Protein 4NN1 (pdb70)

Organism: Mycobacterium tuberculosis (strain ATCC 25618 / H37Rv) (NCBI:txid83332)

Foldseek 3Di:
DVLLVLLLLLVLQQCLPPNLVDDCCSSCVSSPHDSVSSCVSQVDSVSSLVVNLVVLLVVVLVLLLVCLLDPPCVSVVVSLVCLLVCLSSVSNLLSLVVVVDVSSVVRLVSSLVSQLVSLVSNCVSVNAPDDPCSSVVSNVCSCCVVVVLSVQLVPDPHSRSSSVSSVVCCVPPVVVVCVCRPVNDDDDCVVVVVVVVVVVVVVVD

Structure (mmCIF, N/CA/C/O backbone):
data_4NN1
#
_entry.id   4NN1
#
_cell.length_a   151.876
_cell.length_b   151.876
_cell.length_c   151.876
_cell.angle_alpha   90.000
_cell.angle_beta   90.000
_cell.angle_gamma   90.000
#
_symmetry.space_group_name_H-M   'I 4 3 2'
#
loop_
_atom_site.group_PDB
_atom_site.id
_atom_site.type_symbol
_atom_site.label_atom_id
_atom_site.label_alt_id
_atom_site.label_comp_id
_atom_site.label_asym_id
_atom_site.label_entity_id
_atom_site.label_seq_id
_atom_site.pdbx_PDB_ins_code
_atom_site.Cartn_x
_atom_site.Cartn_y
_atom_site.Cartn_z
_atom_site.occupancy
_atom_site.B_iso_or_equiv
_atom_site.auth_seq_id
_atom_site.auth_comp_id
_atom_site.auth_asym_id
_atom_site.auth_atom_id
_atom_site.pdbx_PDB_model_num
ATOM 1 N N . LEU A 1 6 ? 208.503 154.013 3.943 1.00 84.04 6 LEU A N 1
ATOM 2 C CA . LEU A 1 6 ? 207.438 154.982 4.268 1.00 95.47 6 LEU A CA 1
ATOM 3 C C . LEU A 1 6 ? 206.719 154.652 5.601 1.00 85.34 6 LEU A C 1
ATOM 4 O O . LEU A 1 6 ? 206.884 155.357 6.608 1.00 74.39 6 LEU A O 1
ATOM 9 N N . THR A 1 7 ? 205.922 153.585 5.608 1.00 84.12 7 THR A N 1
ATOM 10 C CA . THR A 1 7 ? 205.414 153.055 6.866 1.00 81.29 7 THR A CA 1
ATOM 11 C C . THR A 1 7 ? 206.571 152.269 7.474 1.00 77.87 7 THR A C 1
ATOM 12 O O . THR A 1 7 ? 206.603 152.001 8.677 1.00 76.59 7 THR A O 1
ATOM 16 N N . ALA A 1 8 ? 207.534 151.931 6.617 1.00 74.16 8 ALA A N 1
ATOM 17 C CA . ALA A 1 8 ? 208.748 151.235 7.024 1.00 69.68 8 ALA A CA 1
ATOM 18 C C . ALA A 1 8 ? 209.631 152.074 7.966 1.00 70.65 8 ALA A C 1
ATOM 19 O O . ALA A 1 8 ? 210.026 151.601 9.036 1.00 67.67 8 ALA A O 1
ATOM 21 N N . HIS A 1 9 ? 209.961 153.300 7.557 1.00 67.70 9 HIS A N 1
ATOM 22 C CA . HIS A 1 9 ? 210.633 154.258 8.435 1.00 60.48 9 HIS A CA 1
ATOM 23 C C . HIS A 1 9 ? 209.986 154.296 9.837 1.00 61.33 9 HIS A C 1
ATOM 24 O O . HIS A 1 9 ? 210.673 154.213 10.872 1.00 56.77 9 HIS A O 1
ATOM 31 N N . ALA A 1 10 ? 208.659 154.403 9.853 1.00 60.06 10 ALA A N 1
ATOM 32 C CA . ALA A 1 10 ? 207.905 154.576 11.088 1.00 57.12 10 ALA A CA 1
ATOM 33 C C . ALA A 1 10 ? 207.909 153.343 11.989 1.00 62.68 10 ALA A C 1
ATOM 34 O O . ALA A 1 10 ? 208.057 153.469 13.213 1.00 61.77 10 ALA A O 1
ATOM 36 N N . ARG A 1 11 ? 207.712 152.161 11.399 1.00 63.22 11 ARG A N 1
ATOM 37 C CA . ARG A 1 11 ? 207.736 150.913 12.167 1.00 62.78 11 ARG A CA 1
ATOM 38 C C . ARG A 1 11 ? 209.101 150.711 12.832 1.00 63.46 11 ARG A C 1
ATOM 39 O O . ARG A 1 11 ? 209.189 150.208 13.960 1.00 65.63 11 ARG A O 1
ATOM 47 N N . ILE A 1 12 ? 210.167 151.092 12.138 1.00 56.22 12 ILE A N 1
ATOM 48 C CA . ILE A 1 12 ? 211.474 150.980 12.743 1.00 56.76 12 ILE A CA 1
ATOM 49 C C . ILE A 1 12 ? 211.582 151.988 13.863 1.00 58.61 12 ILE A C 1
ATOM 50 O O . ILE A 1 12 ? 211.996 151.648 14.966 1.00 61.81 12 ILE A O 1
ATOM 55 N N . ARG A 1 13 ? 211.219 153.233 13.576 1.00 56.13 13 ARG A N 1
ATOM 56 C CA . ARG A 1 13 ? 211.288 154.274 14.585 1.00 54.06 13 ARG A CA 1
ATOM 57 C C . ARG A 1 13 ? 210.424 153.919 15.815 1.00 57.44 13 ARG A C 1
ATOM 58 O O . ARG A 1 13 ? 210.874 154.116 16.954 1.00 57.48 13 ARG A O 1
ATOM 66 N N . GLU A 1 14 ? 209.220 153.366 15.593 1.00 54.97 14 GLU A N 1
ATOM 67 C CA . GLU A 1 14 ? 208.331 152.948 16.697 1.00 53.06 14 GLU A CA 1
ATOM 68 C C . GLU A 1 14 ? 209.044 151.960 17.592 1.00 54.26 14 GLU A C 1
ATOM 69 O O . GLU A 1 14 ? 209.092 152.128 18.811 1.00 56.15 14 GLU A O 1
ATOM 75 N N . ALA A 1 15 ? 209.599 150.932 16.954 1.00 60.27 15 ALA A N 1
ATOM 76 C CA . ALA A 1 15 ? 210.382 149.886 17.601 1.00 52.69 15 ALA A CA 1
ATOM 77 C C . ALA A 1 15 ? 211.561 150.399 18.451 1.00 55.76 15 ALA A C 1
ATOM 78 O O . ALA A 1 15 ? 211.768 149.911 19.566 1.00 58.12 15 ALA A O 1
ATOM 80 N N . ALA A 1 16 ? 212.332 151.360 17.934 1.00 49.69 16 ALA A N 1
ATOM 81 C CA . ALA A 1 16 ? 213.506 151.853 18.658 1.00 54.08 16 ALA A CA 1
ATOM 82 C C . ALA A 1 16 ? 213.094 152.580 19.941 1.00 61.11 16 ALA A C 1
ATOM 83 O O . ALA A 1 16 ? 213.748 152.476 20.989 1.00 58.74 16 ALA A O 1
ATOM 85 N N . ILE A 1 17 ? 212.000 153.322 19.839 1.00 59.95 17 ILE A N 1
ATOM 86 C CA . ILE A 1 17 ? 211.465 154.052 20.970 1.00 59.56 17 ILE A CA 1
ATOM 87 C C . ILE A 1 17 ? 211.035 153.094 22.071 1.00 59.12 17 ILE A C 1
ATOM 88 O O . ILE A 1 17 ? 211.258 153.361 23.248 1.00 68.39 17 ILE A O 1
ATOM 93 N N . GLU A 1 18 ? 210.423 151.977 21.697 1.00 57.81 18 GLU A N 1
ATOM 94 C CA . GLU A 1 18 ? 210.022 150.993 22.691 1.00 62.23 18 GLU A CA 1
ATOM 95 C C . GLU A 1 18 ? 211.244 150.339 23.330 1.00 66.62 18 GLU A C 1
ATOM 96 O O . GLU A 1 18 ? 211.257 150.057 24.528 1.00 69.92 18 GLU A O 1
ATOM 102 N N . GLN A 1 19 ? 212.277 150.109 22.529 1.00 64.06 19 GLN A N 1
ATOM 103 C CA . GLN A 1 19 ? 213.469 149.427 23.018 1.00 64.83 19 GLN A CA 1
ATOM 104 C C . GLN A 1 19 ? 214.357 150.356 23.839 1.00 66.74 19 GLN A C 1
ATOM 105 O O . GLN A 1 19 ? 214.875 149.964 24.881 1.00 69.51 19 GLN A O 1
ATOM 111 N N . PHE A 1 20 ? 214.548 151.578 23.354 1.00 68.66 20 PHE A N 1
ATOM 112 C CA . PHE A 1 20 ? 215.307 152.579 24.092 1.00 68.01 20 PHE A CA 1
ATOM 113 C C . PHE A 1 20 ? 214.549 152.958 25.359 1.00 64.84 20 PHE A C 1
ATOM 114 O O . PHE A 1 20 ? 215.149 153.256 26.386 1.00 64.37 20 PHE A O 1
ATOM 122 N N . GLY A 1 21 ? 213.225 152.955 25.268 1.00 60.68 21 GLY A N 1
ATOM 123 C CA . GLY A 1 21 ? 212.392 153.174 26.426 1.00 59.53 21 GLY A CA 1
ATOM 124 C C . GLY A 1 21 ? 212.683 152.097 27.445 1.00 62.99 21 GLY A C 1
ATOM 125 O O . GLY A 1 21 ? 213.254 152.383 28.496 1.00 65.71 21 GLY A O 1
ATOM 126 N N . ARG A 1 22 ? 212.326 150.856 27.116 1.00 63.82 22 ARG A N 1
ATOM 127 C CA . ARG A 1 22 ? 212.433 149.729 28.049 1.00 63.97 22 ARG A CA 1
ATOM 128 C C . ARG A 1 22 ? 213.839 149.378 28.533 1.00 65.77 22 ARG A C 1
ATOM 129 O O . ARG A 1 22 ? 214.042 149.197 29.723 1.00 73.72 22 ARG A O 1
ATOM 137 N N . HIS A 1 23 ? 214.803 149.280 27.625 1.00 65.85 23 HIS A N 1
ATOM 138 C CA . HIS A 1 23 ? 216.099 148.694 27.967 1.00 67.62 23 HIS A CA 1
ATOM 139 C C . HIS A 1 23 ? 217.270 149.655 27.855 1.00 67.75 23 HIS A C 1
ATOM 140 O O . HIS A 1 23 ? 218.412 149.294 28.153 1.00 70.95 23 HIS A O 1
ATOM 147 N N . GLY A 1 24 ? 216.991 150.881 27.433 1.00 67.76 24 GLY A N 1
ATOM 148 C CA . GLY A 1 24 ? 218.032 151.889 27.354 1.00 71.80 24 GLY A CA 1
ATOM 149 C C . GLY A 1 24 ? 218.701 151.920 25.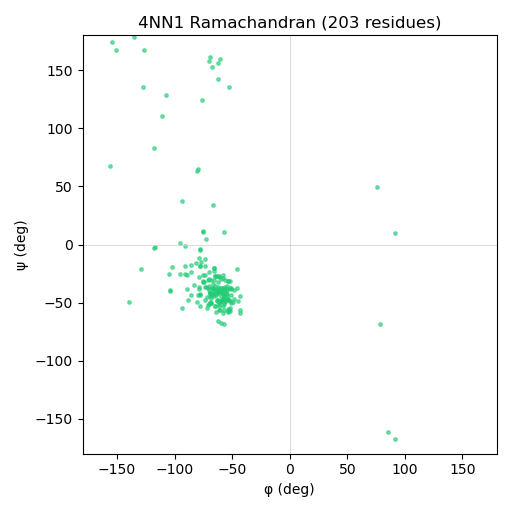997 1.00 73.51 24 GLY A C 1
ATOM 150 O O . GLY A 1 24 ? 218.204 151.306 25.048 1.00 75.37 24 GLY A O 1
ATOM 151 N N . PHE A 1 25 ? 219.834 152.619 25.915 1.00 73.59 25 PHE A N 1
ATOM 152 C CA . PHE A 1 25 ? 220.489 152.919 24.638 1.00 75.14 25 PHE A CA 1
ATOM 153 C C . PHE A 1 25 ? 221.532 151.881 24.207 1.00 76.90 25 PHE A C 1
ATOM 154 O O . PHE A 1 25 ? 221.814 151.712 23.015 1.00 74.26 25 PHE A O 1
ATOM 162 N N . GLY A 1 26 ? 222.098 151.172 25.174 1.00 75.80 26 GLY A N 1
ATOM 163 C CA . GLY A 1 26 ? 223.042 150.122 24.854 1.00 73.47 26 GLY A CA 1
ATOM 164 C C . GLY A 1 26 ? 222.316 148.935 24.263 1.00 76.78 26 GLY A C 1
ATOM 165 O O . GLY A 1 26 ? 222.920 147.894 24.002 1.00 85.01 26 GLY A O 1
ATOM 166 N N . VAL A 1 27 ? 221.013 149.090 24.055 1.00 76.40 27 VAL A N 1
ATOM 167 C CA . VAL A 1 27 ? 220.189 148.016 23.518 1.00 76.50 27 VAL A CA 1
ATOM 168 C C . VAL A 1 27 ? 220.627 147.603 22.105 1.00 79.94 27 VAL A C 1
ATOM 169 O O . VAL A 1 27 ? 221.273 148.374 21.362 1.00 76.30 27 VAL A O 1
ATOM 173 N N . GLY A 1 28 ? 220.284 146.369 21.752 1.00 83.51 28 GLY A N 1
ATOM 174 C CA . GLY A 1 28 ? 220.722 145.787 20.500 1.00 84.59 28 GLY A CA 1
ATOM 175 C C . GLY A 1 28 ? 219.961 146.311 19.302 1.00 83.22 28 GLY A C 1
ATOM 176 O O . GLY A 1 28 ? 218.721 146.239 19.251 1.00 79.11 28 GLY A O 1
ATOM 177 N N . LEU A 1 29 ? 220.707 146.840 18.335 1.00 78.89 29 LEU A N 1
ATOM 178 C CA . LEU A 1 29 ? 220.135 147.171 17.043 1.00 73.55 29 LEU A CA 1
ATOM 179 C C . LEU A 1 29 ? 219.590 145.874 16.401 1.00 73.37 29 LEU A C 1
ATOM 180 O O . LEU A 1 29 ? 218.624 145.890 15.629 1.00 69.30 29 LEU A O 1
ATOM 185 N N . ARG A 1 30 ? 220.192 144.745 16.763 1.00 75.10 30 ARG A N 1
ATOM 186 C CA . ARG A 1 30 ? 219.650 143.443 16.406 1.00 72.63 30 ARG A CA 1
ATOM 187 C C . ARG A 1 30 ? 218.243 143.277 17.001 1.00 72.15 30 ARG A C 1
ATOM 188 O O . ARG A 1 30 ? 217.335 142.756 16.344 1.00 70.30 30 ARG A O 1
ATOM 196 N N . ALA A 1 31 ? 218.065 143.726 18.245 1.00 72.36 31 ALA A N 1
ATOM 197 C CA . ALA A 1 31 ? 216.774 143.626 18.932 1.00 65.30 31 ALA A CA 1
ATOM 198 C C . ALA A 1 31 ? 215.800 144.628 18.339 1.00 66.02 31 ALA A C 1
ATOM 199 O O . ALA A 1 31 ? 214.595 144.388 18.223 1.00 63.35 31 ALA A O 1
ATOM 201 N N . ILE A 1 32 ? 216.338 145.779 17.982 1.00 66.28 32 ILE A N 1
ATOM 202 C CA . ILE A 1 32 ? 215.543 146.790 17.336 1.00 61.45 32 ILE A CA 1
ATOM 203 C C . ILE A 1 32 ? 214.982 146.254 16.024 1.00 64.42 32 ILE A C 1
ATOM 204 O O . ILE A 1 32 ? 213.765 146.250 15.821 1.00 63.39 32 ILE A O 1
ATOM 209 N N . ALA A 1 33 ? 215.862 145.787 15.142 1.00 65.53 33 ALA A N 1
ATOM 210 C CA . ALA A 1 33 ? 215.420 145.208 13.881 1.00 58.96 33 ALA A CA 1
ATOM 211 C C . ALA A 1 33 ? 214.424 144.097 14.136 1.00 59.09 33 ALA A C 1
ATOM 212 O O . ALA A 1 33 ? 213.457 143.955 13.400 1.00 60.67 33 ALA A O 1
ATOM 214 N N . GLU A 1 34 ? 214.655 143.318 15.190 1.00 62.76 34 GLU A N 1
ATOM 215 C CA . GLU A 1 34 ? 213.810 142.159 15.480 1.00 62.74 34 GLU A CA 1
ATOM 216 C C . GLU A 1 34 ? 212.420 142.581 15.954 1.00 59.54 34 GLU A C 1
ATOM 217 O O . GLU A 1 34 ? 211.402 142.131 15.425 1.00 57.80 34 GLU A O 1
ATOM 223 N N . ALA A 1 35 ? 212.388 143.459 16.950 1.00 60.52 35 ALA A N 1
ATOM 224 C CA . ALA A 1 35 ? 211.139 144.024 17.448 1.00 55.13 35 ALA A CA 1
ATOM 225 C C . ALA A 1 35 ? 210.333 144.607 16.296 1.00 58.24 35 ALA A C 1
ATOM 226 O O . ALA A 1 35 ? 209.142 144.352 16.156 1.00 59.15 35 ALA A O 1
ATOM 228 N N . ALA A 1 36 ? 211.019 145.387 15.469 1.00 62.18 36 ALA A N 1
ATOM 229 C CA . ALA A 1 36 ? 210.457 145.966 14.261 1.00 56.08 36 ALA A CA 1
ATOM 230 C C . ALA A 1 36 ? 209.960 144.892 13.309 1.00 59.95 36 ALA A C 1
ATOM 231 O O . ALA A 1 36 ? 209.033 145.122 12.533 1.00 66.88 36 ALA A O 1
ATOM 233 N N . GLY A 1 37 ? 210.592 143.722 13.349 1.00 61.17 37 GLY A N 1
ATOM 234 C CA . GLY A 1 37 ? 210.251 142.658 12.419 1.00 66.48 37 GLY A CA 1
ATOM 235 C C . GLY A 1 37 ? 210.796 142.882 11.016 1.00 62.25 37 GLY A C 1
ATOM 236 O O . GLY A 1 37 ? 210.057 142.777 10.023 1.00 57.57 37 GLY A O 1
ATOM 237 N N . VAL A 1 38 ? 212.092 143.190 10.952 1.00 56.47 38 VAL A N 1
ATOM 238 C CA . VAL A 1 38 ? 212.824 143.364 9.705 1.00 55.59 38 VAL A CA 1
ATOM 239 C C . VAL A 1 38 ? 214.323 143.079 9.888 1.00 62.74 38 VAL A C 1
ATOM 240 O O . VAL A 1 38 ? 214.815 142.881 11.013 1.00 62.15 38 VAL A O 1
ATOM 244 N N . SER A 1 39 ? 215.053 143.094 8.777 1.00 58.54 39 SER A N 1
ATOM 245 C CA . SER A 1 39 ? 216.487 142.843 8.812 1.00 62.54 39 SER A CA 1
ATOM 246 C C . SER A 1 39 ? 217.249 143.962 9.524 1.00 60.59 39 SER A C 1
ATOM 247 O O . SER A 1 39 ? 216.805 145.111 9.543 1.00 61.88 39 SER A O 1
ATOM 250 N N . ALA A 1 40 ? 218.398 143.626 10.100 1.00 57.90 40 ALA A N 1
ATOM 251 C CA . ALA A 1 40 ? 219.26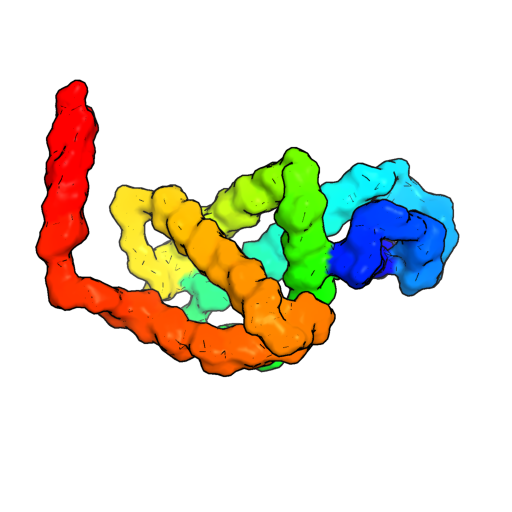0 144.639 10.674 1.00 54.46 40 ALA A CA 1
ATOM 252 C C . ALA A 1 40 ? 219.770 145.551 9.570 1.00 58.64 40 ALA A C 1
ATOM 253 O O . ALA A 1 40 ? 220.087 146.709 9.813 1.00 61.50 40 ALA A O 1
ATOM 255 N N . ALA A 1 41 ? 219.853 145.038 8.351 1.00 58.22 41 ALA A N 1
ATOM 256 C CA . ALA A 1 41 ? 220.360 145.859 7.268 1.00 57.70 41 ALA A CA 1
ATOM 257 C C . ALA A 1 41 ? 219.386 146.994 6.927 1.00 60.16 41 ALA A C 1
ATOM 258 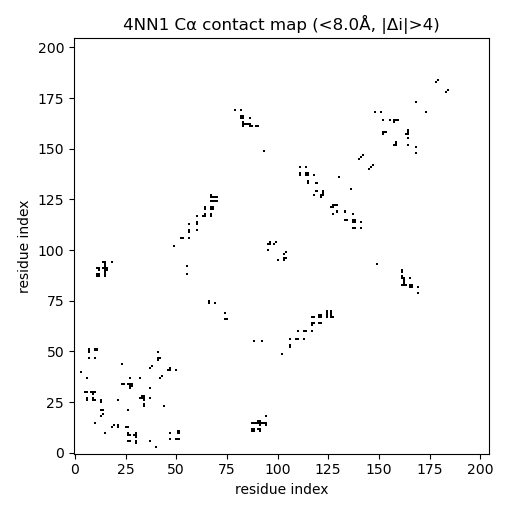O O . ALA A 1 41 ? 219.791 148.157 6.853 1.00 58.70 41 ALA A O 1
ATOM 260 N N . LEU A 1 42 ? 218.109 146.653 6.731 1.00 60.36 42 LEU A N 1
ATOM 261 C CA . LEU A 1 42 ? 217.060 147.637 6.424 1.00 57.49 42 LEU A CA 1
ATOM 262 C C . LEU A 1 42 ? 217.040 148.782 7.433 1.00 63.26 42 LEU A C 1
ATOM 263 O O . LEU A 1 42 ? 216.805 149.940 7.082 1.00 64.27 42 LEU A O 1
ATOM 268 N N . VAL A 1 43 ? 217.285 148.449 8.694 1.00 63.95 43 VAL A N 1
ATOM 269 C CA . VAL A 1 43 ? 217.349 149.456 9.738 1.00 60.82 43 VAL A CA 1
ATOM 270 C C . VAL A 1 43 ? 218.500 150.420 9.464 1.00 60.03 43 VAL A C 1
ATOM 271 O O . VAL A 1 43 ? 218.347 151.639 9.614 1.00 63.10 43 VAL A O 1
ATOM 275 N N . ILE A 1 44 ? 219.645 149.893 9.037 1.00 59.56 44 ILE A N 1
ATOM 276 C CA . ILE A 1 44 ? 220.800 150.766 8.803 1.00 63.31 44 ILE A CA 1
ATOM 277 C C . ILE A 1 44 ? 220.599 151.651 7.561 1.00 60.88 44 ILE A C 1
ATOM 278 O O . ILE A 1 44 ? 221.087 152.787 7.507 1.00 61.08 44 ILE A O 1
ATOM 283 N N . HIS A 1 45 ? 219.850 151.152 6.582 1.00 60.45 45 HIS A N 1
ATOM 284 C CA . HIS A 1 45 ? 219.590 151.951 5.389 1.00 63.40 45 HIS A CA 1
ATOM 285 C C . HIS A 1 45 ? 218.731 153.150 5.723 1.00 61.22 45 HIS A C 1
ATOM 286 O O . HIS A 1 45 ? 218.987 154.259 5.259 1.00 58.21 45 HIS A O 1
ATOM 293 N N . HIS A 1 46 ? 217.733 152.927 6.566 1.00 60.04 46 HIS A N 1
ATOM 294 C CA . HIS A 1 46 ? 216.866 154.007 6.996 1.00 55.70 46 HIS A CA 1
ATOM 295 C C . HIS A 1 46 ? 217.546 154.991 7.942 1.00 54.19 46 HIS A C 1
ATOM 296 O O . HIS A 1 46 ? 217.294 156.185 7.857 1.00 57.00 46 HIS A O 1
ATOM 303 N N . PHE A 1 47 ? 218.403 154.528 8.843 1.00 51.39 47 PHE A N 1
ATOM 304 C CA . PHE A 1 47 ? 218.883 155.473 9.852 1.00 54.46 47 PHE A CA 1
ATOM 305 C C . PHE A 1 47 ? 220.386 155.764 9.879 1.00 56.48 47 PHE A C 1
ATOM 306 O O . PHE A 1 47 ? 220.831 156.618 10.654 1.00 57.67 47 PHE A O 1
ATOM 314 N N . GLY A 1 48 ? 221.158 155.088 9.030 1.00 51.76 48 GLY A N 1
ATOM 315 C CA . GLY A 1 48 ? 222.572 155.393 8.918 1.00 52.13 48 GLY A CA 1
ATOM 316 C C . GLY A 1 48 ? 223.430 154.812 10.032 1.00 54.28 48 GLY A C 1
ATOM 317 O O . GLY A 1 48 ? 224.245 153.921 9.787 1.00 51.92 48 GLY A O 1
ATOM 318 N N . SER A 1 49 ? 223.266 155.331 11.249 1.00 57.76 49 SER A N 1
ATOM 319 C CA . SER A 1 49 ? 223.980 154.824 12.422 1.00 54.66 49 SER A CA 1
ATOM 320 C C . SER A 1 49 ? 223.047 154.675 13.627 1.00 57.13 49 SER A C 1
ATOM 321 O O . SER A 1 49 ? 221.861 155.002 13.537 1.00 53.33 49 SER A O 1
ATOM 324 N N . LYS A 1 50 ? 223.585 154.189 14.751 1.00 62.57 50 LYS A N 1
ATOM 325 C CA . LYS A 1 50 ? 222.832 154.165 16.006 1.00 61.23 50 LYS A CA 1
ATOM 326 C C . LYS A 1 50 ? 222.498 155.602 16.414 1.00 61.26 50 LYS A C 1
ATOM 327 O O . LYS A 1 50 ? 221.407 155.887 16.919 1.00 61.64 50 LYS A O 1
ATOM 333 N N . GLU A 1 51 ? 223.453 156.497 16.185 1.00 54.68 51 GLU A N 1
ATOM 334 C CA . GLU A 1 51 ? 223.288 157.907 16.470 1.00 52.17 51 GLU A CA 1
ATOM 335 C C . GLU A 1 51 ? 222.145 158.488 15.632 1.00 60.50 51 GLU A C 1
ATOM 336 O O . GLU A 1 51 ? 221.228 159.138 16.161 1.00 63.70 51 GLU A O 1
ATOM 342 N N . GLY A 1 52 ? 222.190 158.245 14.325 1.00 59.96 52 GLY A N 1
ATOM 343 C CA . GLY A 1 52 ? 221.197 158.793 13.412 1.00 56.93 52 GLY A CA 1
ATOM 344 C C . GLY A 1 52 ? 219.790 158.375 13.766 1.00 52.04 52 GLY A C 1
ATOM 345 O O . GLY A 1 52 ? 218.827 159.080 13.489 1.00 53.06 52 GLY A O 1
ATOM 346 N N . LEU A 1 53 ? 219.688 157.206 14.378 1.00 55.48 53 LEU A N 1
ATOM 347 C CA . LEU A 1 53 ? 218.423 156.668 14.831 1.00 56.39 53 LEU A CA 1
ATOM 348 C C . LEU A 1 53 ? 218.008 157.319 16.137 1.00 59.30 53 LEU A C 1
ATOM 349 O O . LEU A 1 53 ? 216.818 157.549 16.363 1.00 62.38 53 LEU A O 1
ATOM 354 N N . ARG A 1 54 ? 218.970 157.602 17.012 1.00 61.01 54 ARG A N 1
ATOM 355 C CA . ARG A 1 54 ? 218.615 158.264 18.265 1.00 63.17 54 ARG A CA 1
ATOM 356 C C . ARG A 1 54 ? 218.028 159.643 17.970 1.00 65.16 54 ARG A C 1
ATOM 357 O O . ARG A 1 54 ? 216.963 159.977 18.477 1.00 67.48 54 ARG A O 1
ATOM 365 N N . LYS A 1 55 ? 218.699 160.425 17.126 1.00 65.71 55 LYS A N 1
ATOM 366 C CA . LYS A 1 55 ? 218.185 161.748 16.769 1.00 64.96 55 LYS A CA 1
ATOM 367 C C . LYS A 1 55 ? 216.828 161.673 16.059 1.00 60.62 55 LYS A C 1
ATOM 368 O O . LYS A 1 55 ? 215.964 162.515 16.276 1.00 64.29 55 LYS A O 1
ATOM 374 N N . ALA A 1 56 ? 216.639 160.660 15.222 1.00 58.92 56 ALA A N 1
ATOM 375 C CA . ALA A 1 56 ? 215.378 160.491 14.514 1.00 60.69 56 ALA A CA 1
ATOM 376 C C . ALA A 1 56 ? 214.244 160.181 15.498 1.00 67.21 56 ALA A C 1
ATOM 377 O O . ALA A 1 56 ? 213.059 160.404 15.200 1.00 68.13 56 ALA A O 1
ATOM 379 N N . CYS A 1 57 ? 214.619 159.665 16.668 1.00 65.62 57 CYS A N 1
ATOM 380 C CA . CYS A 1 57 ? 213.676 159.390 17.745 1.00 61.89 57 CYS A CA 1
ATOM 381 C C . CYS A 1 57 ? 213.476 160.641 18.573 1.00 64.62 57 CYS A C 1
ATOM 382 O O . CYS A 1 57 ? 212.354 160.966 18.944 1.00 68.78 57 CYS A O 1
ATOM 385 N N . ASP A 1 58 ? 214.576 161.328 18.874 1.00 68.37 58 ASP A N 1
ATOM 386 C CA . ASP A 1 58 ? 214.537 162.609 19.575 1.00 67.17 58 ASP A CA 1
ATOM 387 C C . ASP A 1 58 ? 213.609 163.561 18.827 1.00 68.19 58 ASP A C 1
ATOM 388 O O . ASP A 1 58 ? 212.632 164.051 19.390 1.00 68.45 58 ASP A O 1
ATOM 393 N N . ASP A 1 59 ? 213.929 163.804 17.558 1.00 64.22 59 ASP A N 1
ATOM 394 C CA . ASP A 1 59 ? 213.163 164.689 16.703 1.00 63.50 59 ASP A CA 1
ATOM 395 C C . ASP A 1 59 ? 211.675 164.377 16.785 1.00 66.83 59 ASP A C 1
ATOM 396 O O . ASP A 1 59 ? 210.828 165.269 16.936 1.00 70.16 59 ASP A O 1
ATOM 401 N N . PHE A 1 60 ? 211.368 163.093 16.694 1.00 64.00 60 PHE A N 1
ATOM 402 C CA . PHE A 1 60 ? 209.995 162.638 16.580 1.00 61.09 60 PHE A CA 1
ATOM 403 C C . PHE A 1 60 ? 209.232 162.875 17.879 1.00 62.58 60 PHE A C 1
ATOM 404 O O . PHE A 1 60 ? 208.075 163.305 17.860 1.00 63.25 60 PHE A O 1
ATOM 412 N N . VAL A 1 61 ? 209.891 162.604 19.004 1.00 62.79 61 VAL A N 1
ATOM 413 C CA . VAL A 1 61 ? 209.295 162.790 20.327 1.00 60.59 61 VAL A CA 1
ATOM 414 C C . VAL A 1 61 ? 208.893 164.242 20.565 1.00 61.30 61 VAL A C 1
ATOM 415 O O . VAL A 1 61 ? 207.776 164.517 21.000 1.00 64.01 61 VAL A O 1
ATOM 419 N N . ALA A 1 62 ? 209.810 165.159 20.270 1.00 62.22 62 ALA A N 1
ATOM 420 C CA . ALA A 1 62 ? 209.553 166.584 20.385 1.00 57.38 62 ALA A CA 1
ATOM 421 C C . ALA A 1 62 ? 208.324 166.935 19.568 1.00 61.15 62 ALA A C 1
ATOM 422 O O . ALA A 1 62 ? 207.469 167.707 20.019 1.00 63.78 62 ALA A O 1
ATOM 424 N N . GLU A 1 63 ? 208.223 166.352 18.377 1.00 54.88 63 GLU A N 1
ATOM 425 C CA . GLU A 1 63 ? 207.153 166.715 17.460 1.00 58.06 63 GLU A CA 1
ATOM 426 C C . GLU A 1 63 ? 205.796 166.142 17.855 1.00 60.98 63 GLU A C 1
ATOM 427 O O . GLU A 1 63 ? 204.746 166.743 17.595 1.00 58.91 63 GLU A O 1
ATOM 433 N N . GLU A 1 64 ? 205.808 164.974 18.480 1.00 63.14 64 GLU A N 1
ATOM 434 C CA . GLU A 1 64 ? 204.544 164.350 18.842 1.00 61.37 64 GLU A CA 1
ATOM 435 C C . GLU A 1 64 ? 203.852 165.111 19.949 1.00 58.68 64 GLU A C 1
ATOM 436 O O . GLU A 1 64 ? 202.622 165.142 20.007 1.00 62.34 64 GLU A O 1
ATOM 442 N N . ILE A 1 65 ? 204.637 165.751 20.808 1.00 60.59 65 ILE A N 1
ATOM 443 C CA . ILE A 1 65 ? 204.056 166.535 21.896 1.00 64.01 65 ILE A CA 1
ATOM 444 C C . ILE A 1 65 ? 203.798 167.985 21.496 1.00 60.67 65 ILE A C 1
ATOM 445 O O . ILE A 1 65 ? 202.779 168.559 21.871 1.00 59.46 65 ILE A O 1
ATOM 450 N N . ARG A 1 66 ? 204.705 168.570 20.721 1.00 62.09 66 ARG A N 1
ATOM 451 C CA . ARG A 1 66 ? 204.425 169.870 20.112 1.00 59.02 66 ARG A CA 1
ATOM 452 C C . ARG A 1 66 ? 203.120 169.817 19.302 1.00 59.64 66 ARG A C 1
ATOM 453 O O . ARG A 1 66 ? 202.248 170.645 19.476 1.00 61.05 66 ARG A O 1
ATOM 461 N N . SER A 1 67 ? 202.954 168.819 18.447 1.00 61.78 67 SER A N 1
ATOM 462 C CA . SER A 1 67 ? 201.704 168.714 17.711 1.00 61.93 67 SER A CA 1
ATOM 463 C C . SER A 1 67 ? 200.514 168.422 18.634 1.00 64.88 67 SER A C 1
ATOM 464 O O . SER A 1 67 ? 199.367 168.658 18.259 1.00 70.36 67 SER A O 1
ATOM 467 N N . SER A 1 68 ? 200.767 167.914 19.835 1.00 62.13 68 SER A N 1
ATOM 468 C CA . SER A 1 68 ? 199.658 167.551 20.713 1.00 62.18 68 SER A CA 1
ATOM 469 C C . SER A 1 68 ? 199.241 168.739 21.565 1.00 61.68 68 SER A C 1
ATOM 470 O O . SER A 1 68 ? 198.052 169.054 21.675 1.00 63.74 68 SER A O 1
ATOM 473 N N . LYS A 1 69 ? 200.235 169.385 22.167 1.00 61.09 69 LYS A N 1
ATOM 474 C CA . LYS A 1 69 ? 200.039 170.637 22.890 1.00 56.97 69 LYS A CA 1
ATOM 475 C C . LYS A 1 69 ? 199.416 171.734 21.993 1.00 63.28 69 LYS A C 1
ATOM 476 O O . LYS A 1 69 ? 198.355 172.270 22.325 1.00 66.04 69 LYS A O 1
ATOM 482 N N . ALA A 1 70 ? 200.056 172.052 20.862 1.00 62.73 70 ALA A N 1
ATOM 483 C CA . ALA A 1 70 ? 199.538 173.068 19.939 1.00 57.29 70 ALA A CA 1
ATOM 484 C C . ALA A 1 70 ? 198.105 172.793 19.519 1.00 55.88 70 ALA A C 1
ATOM 485 O O . ALA A 1 70 ? 197.345 173.716 19.279 1.00 63.25 70 ALA A O 1
ATOM 487 N N . ALA A 1 71 ? 197.730 171.525 19.444 1.00 55.92 71 ALA A N 1
ATOM 488 C CA . ALA A 1 71 ? 196.354 171.167 19.117 1.00 62.13 71 ALA A CA 1
ATOM 489 C C . ALA A 1 71 ? 195.385 171.603 20.225 1.00 66.64 71 ALA A C 1
ATOM 490 O O . ALA A 1 71 ? 194.289 172.122 19.969 1.00 67.81 71 ALA A O 1
ATOM 492 N N . ALA A 1 72 ? 195.800 171.373 21.464 1.00 67.87 72 ALA A N 1
ATOM 493 C CA . ALA A 1 72 ? 194.967 171.662 22.616 1.00 66.18 72 ALA A CA 1
ATOM 494 C C . ALA A 1 72 ? 194.888 173.162 22.844 1.00 65.31 72 ALA A C 1
ATOM 495 O O . ALA A 1 72 ? 193.925 173.672 23.401 1.00 67.15 72 ALA A O 1
ATOM 497 N N . LEU A 1 73 ? 195.919 173.867 22.404 1.00 67.50 73 LEU A N 1
ATOM 498 C CA . LEU A 1 73 ? 196.027 175.293 22.658 1.00 65.47 73 LEU A CA 1
ATOM 499 C C . LEU A 1 73 ? 195.378 176.143 21.582 1.00 66.21 73 LEU A C 1
ATOM 500 O O . LEU A 1 73 ? 194.975 177.270 21.861 1.00 69.33 73 LEU A O 1
ATOM 505 N N . LYS A 1 74 ? 195.287 175.619 20.361 1.00 65.99 74 LYS A N 1
ATOM 506 C CA . LYS A 1 74 ? 194.672 176.369 19.266 1.00 70.49 74 LYS A CA 1
ATOM 507 C C . LYS A 1 74 ? 193.143 176.263 19.302 1.00 75.66 74 LYS A C 1
ATOM 508 O O . LYS A 1 74 ? 192.440 177.048 18.654 1.00 80.54 74 LYS A O 1
ATOM 514 N N . SER A 1 75 ? 192.626 175.303 20.062 1.00 69.89 75 SER A N 1
ATOM 515 C CA . SER A 1 75 ? 191.179 175.147 20.155 1.00 76.73 75 SER A CA 1
ATOM 516 C C . SER A 1 75 ? 190.648 175.614 21.507 1.00 80.71 75 SER A C 1
ATOM 517 O O . SER A 1 75 ? 191.150 175.213 22.557 1.00 82.61 75 SER A O 1
ATOM 520 N N . ASN A 1 76 ? 189.642 176.481 21.485 1.00 82.74 76 ASN A N 1
ATOM 521 C CA . ASN A 1 76 ? 188.910 176.780 22.706 1.00 81.58 76 ASN A CA 1
ATOM 522 C C . ASN A 1 76 ? 187.692 175.860 22.781 1.00 89.30 76 ASN A C 1
ATOM 523 O O . ASN A 1 76 ? 186.614 176.264 23.215 1.00 98.17 76 ASN A O 1
ATOM 528 N N . ASP A 1 77 ? 187.874 174.620 22.334 1.00 86.06 77 ASP A N 1
ATOM 529 C CA . ASP A 1 77 ? 186.862 173.575 22.477 1.00 85.94 77 ASP A CA 1
ATOM 530 C C . ASP A 1 77 ? 187.393 172.539 23.481 1.00 87.89 77 ASP A C 1
ATOM 531 O O . ASP A 1 77 ? 188.358 171.816 23.203 1.00 91.75 77 ASP A O 1
ATOM 536 N N . PRO A 1 78 ? 186.779 172.479 24.668 1.00 86.88 78 PRO A N 1
ATOM 537 C CA . PRO A 1 78 ? 187.348 171.669 25.750 1.00 88.02 78 PRO A CA 1
ATOM 538 C C . PRO A 1 78 ? 187.183 170.172 25.539 1.00 79.21 78 PRO A C 1
ATOM 539 O O . PRO A 1 78 ? 187.883 169.398 26.191 1.00 81.12 78 PRO A O 1
ATOM 543 N N . THR A 1 79 ? 186.274 169.759 24.666 1.00 79.09 79 THR A N 1
ATOM 544 C CA . THR A 1 79 ? 186.117 168.329 24.416 1.00 79.99 79 THR A CA 1
ATOM 545 C C . THR A 1 79 ? 187.374 167.721 23.779 1.00 75.67 79 THR A C 1
ATOM 546 O O . THR A 1 79 ? 187.648 166.533 23.964 1.00 70.03 79 THR A O 1
ATOM 550 N N . THR A 1 80 ? 188.138 168.538 23.047 1.00 73.74 80 THR A N 1
ATOM 551 C CA . THR A 1 80 ? 189.394 168.065 22.456 1.00 79.17 80 THR A CA 1
ATOM 552 C C . THR A 1 80 ? 190.472 167.820 23.531 1.00 76.43 80 THR A C 1
ATOM 553 O O . THR A 1 80 ? 191.403 167.029 23.343 1.00 73.82 80 THR A O 1
ATOM 557 N N . TRP A 1 81 ? 190.318 168.495 24.663 1.00 75.82 81 TRP A N 1
ATOM 558 C CA . TRP A 1 81 ? 191.193 168.308 25.808 1.00 72.15 81 TRP A CA 1
ATOM 559 C C . TRP A 1 81 ? 190.801 167.060 26.573 1.00 68.01 81 TRP A C 1
ATOM 560 O O . TRP A 1 81 ? 191.656 166.291 27.012 1.00 71.77 81 TRP A O 1
ATOM 571 N N . LEU A 1 82 ? 189.501 166.883 26.768 1.00 64.02 82 LEU A N 1
ATOM 572 C CA . LEU A 1 82 ? 189.018 165.758 27.547 1.00 65.98 82 LEU A 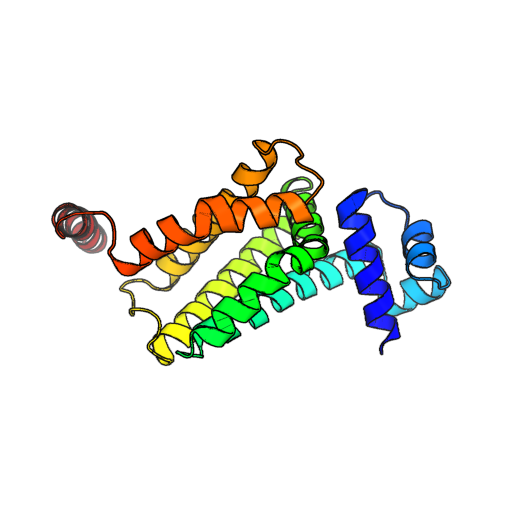CA 1
ATOM 573 C C . LEU A 1 82 ? 189.345 164.492 26.788 1.00 67.90 82 LEU A C 1
ATOM 574 O O . LEU A 1 82 ? 189.846 163.527 27.368 1.00 64.69 82 LEU A O 1
ATOM 579 N N . ALA A 1 83 ? 189.093 164.525 25.480 1.00 73.83 83 ALA A N 1
ATOM 580 C CA . ALA A 1 83 ? 189.423 163.414 24.595 1.00 71.81 83 ALA A CA 1
ATOM 581 C C . ALA A 1 83 ? 190.911 163.122 24.688 1.00 70.16 83 ALA A C 1
ATOM 582 O O . ALA A 1 83 ? 191.321 161.967 24.832 1.00 69.45 83 ALA A O 1
ATOM 584 N N . GLN A 1 84 ? 191.707 164.186 24.621 1.00 70.09 84 GLN A N 1
ATOM 585 C CA . GLN A 1 84 ? 193.155 164.083 24.727 1.00 67.32 84 GLN A CA 1
ATOM 586 C C . GLN A 1 84 ? 193.585 163.439 26.042 1.00 68.73 84 GLN A C 1
ATOM 587 O O . GLN A 1 84 ? 194.540 162.671 26.080 1.00 72.28 84 GLN A O 1
ATOM 593 N N . MET A 1 85 ? 192.876 163.739 27.121 1.00 70.03 85 MET A N 1
ATOM 594 C CA . MET A 1 85 ? 193.234 163.170 28.418 1.00 71.37 85 MET A CA 1
ATOM 595 C C . MET A 1 85 ? 192.755 161.733 28.595 1.00 72.87 85 MET A C 1
ATOM 596 O O . MET A 1 85 ? 193.150 161.048 29.536 1.00 73.22 85 MET A O 1
ATOM 601 N N . ALA A 1 86 ? 191.904 161.280 27.683 1.00 76.51 86 ALA A N 1
ATOM 602 C CA . ALA A 1 86 ? 191.478 159.887 27.667 1.00 75.16 86 ALA A CA 1
ATOM 603 C C . ALA A 1 86 ? 192.667 159.015 27.273 1.00 77.67 86 ALA A C 1
ATOM 604 O O . ALA A 1 86 ? 193.000 158.040 27.963 1.00 74.45 86 ALA A O 1
ATOM 606 N N . GLU A 1 87 ? 193.303 159.409 26.164 1.00 79.71 87 GLU A N 1
ATOM 607 C CA . GLU A 1 87 ? 194.442 158.713 25.554 1.00 76.04 87 GLU A CA 1
ATOM 608 C C . GLU A 1 87 ? 195.769 158.906 26.294 1.00 73.06 87 GLU A C 1
ATOM 609 O O . GLU A 1 87 ? 196.824 158.555 25.765 1.00 69.12 87 GLU A O 1
ATOM 615 N N . ILE A 1 88 ? 195.720 159.465 27.499 1.00 73.88 88 ILE A N 1
ATOM 616 C CA . ILE A 1 88 ? 196.931 159.777 28.264 1.00 73.75 88 ILE A CA 1
ATOM 617 C C . ILE A 1 88 ? 197.874 158.570 28.428 1.00 70.51 88 ILE A C 1
ATOM 618 O O . ILE A 1 88 ? 199.098 158.723 28.484 1.00 70.28 88 ILE A O 1
ATOM 623 N N . GLU A 1 89 ? 197.307 157.370 28.479 1.00 69.62 89 GLU A N 1
ATOM 624 C CA . GLU A 1 89 ? 198.110 156.190 28.741 1.00 69.82 89 GLU A CA 1
ATOM 625 C C . GLU A 1 89 ? 198.861 155.790 27.479 1.00 69.88 89 GLU A C 1
ATOM 626 O O . GLU A 1 89 ? 199.858 155.069 27.528 1.00 73.43 89 GLU A O 1
ATOM 632 N N . SER A 1 90 ? 198.391 156.289 26.343 1.00 70.28 90 SER A N 1
ATOM 633 C CA . SER A 1 90 ? 198.996 155.945 25.064 1.00 69.84 90 SER A CA 1
ATOM 634 C C . SER A 1 90 ? 200.302 156.703 24.789 1.00 66.30 90 SER A C 1
ATOM 635 O O . SER A 1 90 ? 200.966 156.462 23.780 1.00 73.68 90 SER A O 1
ATOM 638 N N . TYR A 1 91 ? 200.670 157.614 25.681 1.00 62.72 91 TYR A N 1
ATOM 639 C CA . TYR A 1 91 ? 201.896 158.383 25.511 1.00 61.03 91 TYR A CA 1
ATOM 640 C C . TYR A 1 91 ? 203.025 157.711 26.294 1.00 63.69 91 TYR A C 1
ATOM 641 O O . TYR A 1 91 ? 204.155 158.198 26.328 1.00 62.67 91 TYR A O 1
ATOM 650 N N . ALA A 1 92 ? 202.706 156.592 26.933 1.00 63.15 92 ALA A N 1
ATOM 651 C CA . ALA A 1 92 ? 203.690 155.886 27.748 1.00 59.14 92 ALA A CA 1
ATOM 652 C C . ALA A 1 92 ? 204.941 155.496 26.975 1.00 58.53 92 ALA A C 1
ATOM 653 O O . ALA A 1 92 ? 206.047 155.668 27.487 1.00 56.95 92 ALA A O 1
ATOM 655 N N . PRO A 1 93 ? 204.778 154.964 25.739 1.00 68.32 93 PRO A N 1
ATOM 656 C CA . PRO A 1 93 ? 205.989 154.639 24.974 1.00 62.12 93 PRO A CA 1
ATOM 657 C C . PRO A 1 93 ? 206.877 155.852 24.784 1.00 60.67 93 PRO A C 1
ATOM 658 O O . PRO A 1 93 ? 208.093 155.720 24.963 1.00 66.75 93 PRO A O 1
ATOM 662 N N . LEU A 1 94 ? 206.299 157.004 24.450 1.00 57.72 94 LEU A N 1
ATOM 663 C CA . LEU A 1 94 ? 207.102 158.227 24.371 1.00 65.18 94 LEU A CA 1
ATOM 664 C C . LEU A 1 94 ? 207.827 158.556 25.675 1.00 61.20 94 LEU A C 1
ATOM 665 O O . LEU A 1 94 ? 209.055 158.487 25.735 1.00 61.88 94 LEU A O 1
ATOM 670 N N . MET A 1 95 ? 207.058 158.915 26.701 1.00 57.63 95 MET A N 1
ATOM 671 C CA . MET A 1 95 ? 207.596 159.329 27.992 1.00 57.11 95 MET A CA 1
ATOM 672 C C . MET A 1 95 ? 208.733 158.449 28.449 1.00 61.46 95 MET A C 1
ATOM 673 O O . MET A 1 95 ? 209.752 158.949 28.925 1.00 62.69 95 MET A O 1
ATOM 678 N N . ALA A 1 96 ? 208.546 157.139 28.293 1.00 62.87 96 ALA A N 1
ATOM 679 C CA . ALA A 1 96 ? 209.565 156.158 28.632 1.00 59.41 96 ALA A CA 1
ATOM 680 C C . ALA A 1 96 ? 210.869 156.549 27.955 1.00 61.57 96 ALA A C 1
ATOM 681 O O . ALA A 1 96 ? 211.890 156.754 28.623 1.00 60.42 96 ALA A O 1
ATOM 683 N N . TYR A 1 97 ? 210.824 156.671 26.630 1.00 58.13 97 TYR A N 1
ATOM 684 C CA . TYR A 1 97 ? 211.986 157.124 25.890 1.00 61.14 97 TYR A CA 1
ATOM 685 C C . TYR A 1 97 ? 212.499 158.451 26.463 1.00 64.90 97 TYR A C 1
ATOM 686 O O . TYR A 1 97 ? 213.700 158.632 26.680 1.00 68.28 97 TYR A O 1
ATOM 695 N N . LEU A 1 98 ? 211.575 159.375 26.697 1.00 63.45 98 LEU A N 1
ATOM 696 C CA . LEU A 1 98 ? 211.906 160.716 27.154 1.00 59.24 98 LEU A CA 1
ATOM 697 C C . LEU A 1 98 ? 212.712 160.719 28.454 1.00 70.51 98 LEU A C 1
ATOM 698 O O . LEU A 1 98 ? 213.626 161.528 28.620 1.00 76.88 98 LEU A O 1
ATOM 703 N N . VAL A 1 99 ? 212.384 159.810 29.373 1.00 72.74 99 VAL A N 1
ATOM 704 C CA . VAL A 1 99 ? 213.117 159.727 30.636 1.00 73.47 99 VAL A CA 1
ATOM 705 C C . VAL A 1 99 ? 214.501 159.108 30.488 1.00 80.34 99 VAL A C 1
ATOM 706 O O . VAL A 1 99 ? 215.417 159.473 31.220 1.00 85.60 99 VAL A O 1
ATOM 710 N N . ARG A 1 100 ? 214.665 158.171 29.559 1.00 74.08 100 ARG A N 1
ATOM 711 C CA . ARG A 1 100 ? 215.977 157.595 29.369 1.00 75.48 100 ARG A CA 1
ATOM 712 C C . ARG A 1 100 ? 216.892 158.704 28.927 1.00 85.07 100 ARG A C 1
ATOM 713 O O . ARG A 1 100 ? 218.072 158.702 29.259 1.00 93.77 100 ARG A O 1
ATOM 721 N N . SER A 1 101 ? 216.325 159.661 28.195 1.00 81.71 101 SER A N 1
ATOM 722 C CA . SER A 1 101 ? 217.095 160.754 27.622 1.00 86.70 101 SER A CA 1
ATOM 723 C C . SER A 1 101 ? 217.800 161.599 28.672 1.00 92.59 101 SER A C 1
ATOM 724 O O . SER A 1 101 ? 218.992 161.853 28.551 1.00 102.47 101 SER A O 1
ATOM 727 N N . MET A 1 102 ? 217.093 162.019 29.712 1.00 88.00 102 MET A N 1
ATOM 728 C CA . MET A 1 102 ? 217.771 162.773 30.762 1.00 93.33 102 MET A CA 1
ATOM 729 C C . MET A 1 102 ? 218.756 161.915 31.554 1.00 95.88 102 MET A C 1
ATOM 730 O O . MET A 1 102 ? 219.864 162.369 31.845 1.00 99.07 102 MET A O 1
ATOM 735 N N . GLN A 1 103 ? 218.353 160.690 31.900 1.00 95.08 103 GLN A N 1
ATOM 736 C CA . GLN A 1 103 ? 219.233 159.756 32.610 1.00 94.64 103 GLN A CA 1
ATOM 737 C C . GLN A 1 103 ? 220.543 159.607 31.846 1.00 95.90 103 GLN A C 1
ATOM 738 O O . GLN A 1 103 ? 221.622 159.871 32.376 1.00 100.56 103 GLN A O 1
ATOM 744 N N . SER A 1 104 ? 220.437 159.193 30.588 1.00 94.26 104 SER A N 1
ATOM 745 C CA . SER A 1 104 ? 221.591 159.142 29.700 1.00 98.08 104 SER A CA 1
ATOM 746 C C . SER A 1 104 ? 221.847 160.552 29.173 1.00 99.35 104 SER A C 1
ATOM 747 O O . SER A 1 104 ? 221.771 160.811 27.958 1.00 93.74 104 SER A O 1
ATOM 750 N N . GLY A 1 105 ? 222.163 161.454 30.107 1.00 103.29 105 GLY A N 1
ATOM 751 C CA . GLY A 1 105 ? 222.231 162.886 29.857 1.00 101.15 105 GLY A CA 1
ATOM 752 C C . GLY A 1 105 ? 223.336 163.320 28.922 1.00 103.37 105 GLY A C 1
ATOM 753 O O . GLY A 1 105 ? 223.910 164.403 29.093 1.00 101.28 105 GLY A O 1
ATOM 754 N N . GLY A 1 106 ? 223.631 162.474 27.936 1.00 105.28 106 GLY A N 1
ATOM 755 C CA . GLY A 1 106 ? 224.606 162.793 26.913 1.00 103.31 106 GLY A CA 1
ATOM 756 C C . GLY A 1 106 ? 224.100 163.995 26.155 1.00 100.46 106 GLY A C 1
ATOM 757 O O . GLY A 1 106 ? 222.896 164.107 25.922 1.00 99.38 106 GLY A O 1
ATOM 758 N N . GLU A 1 107 ? 225.013 164.883 25.769 1.00 97.34 107 GLU A N 1
ATOM 759 C CA . GLU A 1 107 ? 224.652 166.150 25.139 1.00 97.59 107 GLU A CA 1
ATOM 760 C C . GLU A 1 107 ? 223.598 166.010 24.035 1.00 93.78 107 GLU A C 1
ATOM 761 O O . GLU A 1 107 ? 222.907 166.973 23.704 1.00 98.03 107 GLU A O 1
ATOM 767 N N . LEU A 1 108 ? 223.458 164.810 23.484 1.00 94.71 108 LEU A N 1
ATOM 768 C CA . LEU A 1 108 ? 222.383 164.533 22.539 1.00 94.29 108 LEU A CA 1
ATOM 769 C C . LEU A 1 108 ? 221.022 164.740 23.216 1.00 89.11 108 LEU A C 1
ATOM 770 O O . LEU A 1 108 ? 220.023 165.061 22.564 1.00 78.83 108 LEU A O 1
ATOM 775 N N . ALA A 1 109 ? 221.007 164.564 24.533 1.00 89.60 109 ALA A N 1
ATOM 776 C CA . ALA A 1 109 ? 219.812 164.784 25.329 1.00 89.28 109 ALA A CA 1
ATOM 777 C C . ALA A 1 109 ? 219.623 166.262 25.623 1.00 90.83 109 ALA A C 1
ATOM 778 O O . ALA A 1 109 ? 218.528 166.789 25.440 1.00 88.39 109 ALA A O 1
ATOM 780 N N . LYS A 1 110 ? 220.678 166.926 26.094 1.00 91.96 110 LYS A N 1
ATOM 781 C CA . LYS A 1 110 ? 220.619 168.363 26.354 1.00 84.52 110 LYS A CA 1
ATOM 782 C C . LYS A 1 110 ? 220.102 169.131 25.132 1.00 82.23 110 LYS A C 1
ATOM 783 O O . LYS A 1 110 ? 219.445 170.159 25.274 1.00 84.92 110 LYS A O 1
ATOM 789 N N . MET A 1 111 ? 220.379 168.625 23.933 1.00 75.33 111 MET A N 1
ATOM 790 C CA . MET A 1 111 ? 219.965 169.307 22.712 1.00 75.73 111 MET A CA 1
ATOM 791 C C . MET A 1 111 ? 218.498 169.087 22.411 1.00 74.86 111 MET A C 1
ATOM 792 O O . MET A 1 111 ? 217.957 169.642 21.454 1.00 74.98 111 MET A O 1
ATOM 797 N N . LEU A 1 112 ? 217.864 168.247 23.218 1.00 80.52 112 LEU A N 1
ATOM 798 C CA . LEU A 1 112 ? 216.462 167.901 23.031 1.00 74.38 112 LEU A CA 1
ATOM 799 C C . LEU A 1 112 ? 215.605 168.822 23.866 1.00 72.38 112 LEU A C 1
ATOM 800 O O . LEU A 1 112 ? 214.708 169.472 23.330 1.00 70.89 112 LEU A O 1
ATOM 805 N N . TRP A 1 113 ? 215.886 168.887 25.170 1.00 72.69 113 TRP A N 1
ATOM 806 C CA . TRP A 1 113 ? 215.158 169.799 26.051 1.00 71.84 113 TRP A CA 1
ATOM 807 C C . TRP A 1 113 ? 215.248 171.208 25.476 1.00 68.38 113 TRP A C 1
ATOM 808 O O . TRP A 1 113 ? 214.288 171.962 25.513 1.00 69.53 113 TRP A O 1
ATOM 819 N N . GLN A 1 114 ? 216.380 171.550 24.885 1.00 70.45 114 GLN A N 1
ATOM 820 C CA . GLN A 1 114 ? 216.472 172.845 24.240 1.00 70.17 114 GLN A CA 1
ATOM 821 C C . GLN A 1 114 ? 215.477 172.992 23.092 1.00 71.74 114 GLN A C 1
ATOM 822 O O . GLN A 1 114 ? 214.840 174.043 22.964 1.00 76.67 114 GLN A O 1
ATOM 828 N N . LYS A 1 115 ? 215.314 171.938 22.290 1.00 69.41 115 LYS A N 1
ATOM 829 C CA . LYS A 1 115 ? 214.339 171.953 21.188 1.00 70.36 115 LYS A CA 1
ATOM 830 C C . LYS A 1 115 ? 212.894 171.932 21.692 1.00 72.19 115 LYS A C 1
ATOM 831 O O . LYS A 1 115 ? 212.009 172.598 21.130 1.00 70.69 115 LYS A O 1
ATOM 837 N N . MET A 1 116 ? 212.655 171.153 22.744 1.00 70.34 116 MET A N 1
ATOM 838 C CA . MET A 1 116 ? 211.341 171.107 23.367 1.00 64.12 116 MET A CA 1
ATOM 839 C C . MET A 1 116 ? 210.981 172.472 23.941 1.00 63.74 116 MET A C 1
ATOM 840 O O . MET A 1 116 ? 209.828 172.904 23.853 1.00 61.11 116 MET A O 1
ATOM 845 N N . ILE A 1 117 ? 211.966 173.155 24.522 1.00 62.88 117 ILE A N 1
ATOM 846 C CA . ILE A 1 117 ? 211.718 174.492 25.043 1.00 59.38 117 ILE A CA 1
ATOM 847 C C . ILE A 1 117 ? 211.291 175.412 23.902 1.00 63.63 117 ILE A C 1
ATOM 848 O O . ILE A 1 117 ? 210.221 176.041 23.970 1.00 60.20 117 ILE A O 1
ATOM 853 N N . ASP A 1 118 ? 212.099 175.456 22.844 1.00 62.70 118 ASP A N 1
ATOM 854 C CA . ASP A 1 118 ? 211.736 176.212 21.655 1.00 59.83 118 ASP A CA 1
ATOM 855 C C . ASP A 1 118 ? 210.334 175.847 21.167 1.00 59.21 118 ASP A C 1
ATOM 856 O O . ASP A 1 118 ? 209.572 176.706 20.745 1.00 61.71 118 ASP A O 1
ATOM 861 N N . ASN A 1 119 ? 209.980 174.575 21.258 1.00 58.82 119 ASN A N 1
ATOM 862 C CA . ASN A 1 119 ? 208.642 174.154 20.878 1.00 59.64 119 ASN A CA 1
ATOM 863 C C . ASN A 1 119 ? 207.576 174.676 21.829 1.00 56.64 119 ASN A C 1
ATOM 864 O O . ASN A 1 119 ? 206.442 174.920 21.420 1.00 54.89 119 ASN A O 1
ATOM 869 N N . ALA A 1 120 ? 207.936 174.848 23.099 1.00 60.17 120 ALA A N 1
ATOM 870 C CA . ALA A 1 120 ? 206.974 175.359 24.075 1.00 57.49 120 ALA A CA 1
ATOM 871 C C . ALA A 1 120 ? 206.646 176.817 23.773 1.00 56.45 120 ALA A C 1
ATOM 872 O O . ALA A 1 120 ? 205.473 177.206 23.760 1.00 55.24 120 ALA A O 1
ATOM 874 N N . GLU A 1 121 ? 207.684 177.610 23.510 1.00 54.32 121 GLU A N 1
ATOM 875 C CA . GLU A 1 121 ? 207.511 179.012 23.147 1.00 52.70 121 GLU A CA 1
ATOM 876 C C . GLU A 1 121 ? 206.587 179.135 21.963 1.00 55.41 121 GLU A C 1
ATOM 877 O O . GLU A 1 121 ? 205.654 179.956 21.961 1.00 57.90 121 GLU A O 1
ATOM 883 N N . GLU A 1 122 ? 206.854 178.295 20.967 1.00 55.35 122 GLU A N 1
ATOM 884 C CA . GLU A 1 122 ? 206.113 178.293 19.710 1.00 58.68 122 GLU A CA 1
ATOM 885 C C . GLU A 1 122 ? 204.619 178.071 19.908 1.00 58.10 122 GLU A C 1
ATOM 886 O O . GLU A 1 122 ? 203.800 178.790 19.330 1.00 60.29 122 GLU A O 1
ATOM 892 N N . TYR A 1 123 ? 204.257 177.077 20.714 1.00 55.43 123 TYR A N 1
ATOM 893 C CA . TYR A 1 123 ? 202.846 176.750 20.839 1.00 55.46 123 TYR A CA 1
ATOM 894 C C . TYR A 1 123 ? 202.131 177.492 21.957 1.00 57.40 123 TYR A C 1
ATOM 895 O O . TYR A 1 123 ? 200.905 177.558 21.967 1.00 58.47 123 TYR A O 1
ATOM 904 N N . LEU A 1 124 ? 202.887 178.034 22.906 1.00 53.75 124 LEU A N 1
ATOM 905 C CA . LEU A 1 124 ? 202.291 178.905 23.893 1.00 48.10 124 LEU A CA 1
ATOM 906 C C . LEU A 1 124 ? 201.896 180.176 23.164 1.00 53.78 124 LEU A C 1
ATOM 907 O O . LEU A 1 124 ? 200.821 180.724 23.394 1.00 53.04 124 LEU A O 1
ATOM 912 N N . ASP A 1 125 ? 202.773 180.639 22.278 1.00 55.98 125 ASP A N 1
ATOM 913 C CA . ASP A 1 125 ? 202.467 181.799 21.454 1.00 59.41 125 ASP A CA 1
ATOM 914 C C . ASP A 1 125 ? 201.265 181.524 20.537 1.00 57.96 125 ASP A C 1
ATOM 915 O O . ASP A 1 125 ? 200.408 182.384 20.363 1.00 58.15 125 ASP A O 1
ATOM 920 N N . GLU A 1 126 ? 201.202 180.321 19.966 1.00 60.94 126 GLU A N 1
ATOM 921 C CA . GLU A 1 126 ? 200.080 179.924 19.120 1.00 58.54 126 GLU A CA 1
ATOM 922 C C . GLU A 1 126 ? 198.788 180.080 19.893 1.00 59.00 126 GLU A C 1
ATOM 923 O O . GLU A 1 126 ? 197.753 180.437 19.324 1.00 63.67 126 GLU A O 1
ATOM 929 N N . GLY A 1 127 ? 198.852 179.773 21.187 1.00 54.02 127 GLY A N 1
ATOM 930 C CA . GLY A 1 127 ? 197.670 179.726 22.021 1.00 51.87 127 GLY A CA 1
ATOM 931 C C . GLY A 1 127 ? 197.342 181.126 22.481 1.00 56.78 127 GLY A C 1
ATOM 932 O O . GLY A 1 127 ? 196.172 181.482 22.646 1.00 56.42 127 GLY A O 1
ATOM 933 N N . VAL A 1 128 ? 198.387 181.919 22.713 1.00 57.61 128 VAL A N 1
ATOM 934 C CA . VAL A 1 128 ? 198.214 183.332 22.986 1.00 50.47 128 VAL A CA 1
ATOM 935 C C . VAL A 1 128 ? 197.440 183.934 21.829 1.00 55.51 128 VAL A C 1
ATOM 936 O O . VAL A 1 128 ? 196.452 184.637 22.045 1.00 59.61 128 VAL A O 1
ATOM 940 N N . ARG A 1 129 ? 197.873 183.621 20.607 1.00 57.96 129 ARG A N 1
ATOM 941 C CA . ARG A 1 129 ? 197.239 184.129 19.390 1.00 59.14 129 ARG A CA 1
ATOM 942 C C . ARG A 1 129 ? 195.793 183.651 19.308 1.00 57.18 129 ARG A C 1
ATOM 943 O O . ARG A 1 129 ? 194.896 184.405 18.942 1.00 61.41 129 ARG A O 1
ATOM 951 N N . ALA A 1 130 ? 195.561 182.404 19.683 1.00 56.00 130 ALA A N 1
ATOM 952 C CA . ALA A 1 130 ? 194.219 181.858 19.619 1.00 57.92 130 ALA A CA 1
ATOM 953 C C . ALA A 1 130 ? 193.353 182.349 20.771 1.00 55.02 130 ALA A C 1
ATOM 954 O O . ALA A 1 130 ? 192.131 182.198 20.735 1.00 56.88 130 ALA A O 1
ATOM 956 N N . GLY A 1 131 ? 193.977 182.921 21.799 1.00 53.67 131 GLY A N 1
ATOM 957 C CA . GLY A 1 131 ? 193.230 183.511 22.904 1.00 52.17 131 GLY A CA 1
ATOM 958 C C . GLY A 1 131 ? 192.937 182.585 24.077 1.00 52.10 131 GLY A C 1
ATOM 959 O O . GLY A 1 131 ? 192.162 182.928 24.983 1.00 49.92 131 GLY A O 1
ATOM 960 N N . THR A 1 132 ? 193.569 181.414 24.066 1.00 50.54 132 THR A N 1
ATOM 961 C CA . THR A 1 132 ? 193.421 180.449 25.144 1.00 47.85 132 THR A CA 1
ATOM 962 C C . THR A 1 132 ? 194.401 180.750 26.260 1.00 50.72 132 THR A C 1
ATOM 963 O O . THR A 1 132 ? 194.192 180.334 27.405 1.00 51.98 132 THR A O 1
ATOM 967 N N . VAL A 1 133 ? 195.488 181.438 25.933 1.00 43.01 133 VAL A N 1
ATOM 968 C CA . VAL A 1 133 ? 196.448 181.753 26.968 1.00 43.04 133 VAL A CA 1
ATOM 969 C C . VAL A 1 133 ? 196.771 183.234 27.022 1.00 41.02 133 VAL A C 1
ATOM 970 O O . VAL A 1 133 ? 196.955 183.879 25.999 1.00 44.43 133 VAL A O 1
ATOM 974 N N . LYS A 1 134 ? 196.806 183.760 28.238 1.00 40.94 134 LYS A N 1
ATOM 975 C CA . LYS A 1 134 ? 197.209 185.127 28.492 1.00 42.84 134 LYS A CA 1
ATOM 976 C C . LYS A 1 134 ? 198.559 185.436 27.858 1.00 45.04 134 LYS A C 1
ATOM 977 O O . LYS A 1 134 ? 199.489 184.632 27.960 1.00 44.67 134 LYS A O 1
ATOM 983 N N . PRO A 1 135 ? 198.665 186.613 27.201 1.00 48.79 135 PRO A N 1
ATOM 984 C CA . PRO A 1 135 ? 199.953 187.145 26.727 1.00 45.89 135 PRO A CA 1
ATOM 985 C C . PRO A 1 135 ? 200.889 187.368 27.908 1.00 41.73 135 PRO A C 1
ATOM 986 O O . PRO A 1 135 ? 200.424 187.462 29.036 1.00 41.75 135 PRO A O 1
ATOM 990 N N . SER A 1 136 ? 202.190 187.446 27.664 1.00 44.81 136 SER A N 1
ATOM 991 C CA . SER A 1 136 ? 203.147 187.575 28.757 1.00 45.39 136 SER A CA 1
ATOM 992 C C . SER A 1 136 ? 204.075 188.766 28.584 1.00 49.07 136 SER A C 1
ATOM 993 O O . SER A 1 136 ? 204.154 189.360 27.510 1.00 50.36 136 SER A O 1
ATOM 996 N N . ARG A 1 137 ? 204.795 189.105 29.643 1.00 48.71 137 ARG A N 1
ATOM 997 C CA . ARG A 1 137 ? 205.707 190.231 29.591 1.00 47.43 137 ARG A CA 1
ATOM 998 C C . ARG A 1 137 ? 207.046 189.754 29.037 1.00 52.60 137 ARG A C 1
ATOM 999 O O . ARG A 1 137 ? 207.875 190.559 28.587 1.00 50.93 137 ARG A O 1
ATOM 1007 N N . ASP A 1 138 ? 207.244 188.438 29.069 1.00 46.00 138 ASP A N 1
ATOM 1008 C CA . ASP A 1 138 ? 208.498 187.836 28.663 1.00 41.35 138 ASP A CA 1
ATOM 1009 C C . ASP A 1 138 ? 208.226 186.402 28.255 1.00 48.59 138 ASP A C 1
ATOM 1010 O O . ASP A 1 138 ? 208.656 185.465 28.942 1.00 48.21 138 ASP A O 1
ATOM 1015 N N . PRO A 1 139 ? 207.497 186.220 27.140 1.00 49.09 139 PRO A N 1
ATOM 1016 C CA . PRO A 1 139 ? 207.003 184.888 26.776 1.00 47.70 139 PRO A CA 1
ATOM 1017 C C . PRO A 1 139 ? 208.105 183.850 26.779 1.00 50.52 139 PRO A C 1
ATOM 1018 O O . PRO A 1 139 ? 207.856 182.723 27.214 1.00 55.72 139 PRO A O 1
ATOM 1022 N N . ARG A 1 140 ? 209.304 184.238 26.344 1.00 52.97 140 ARG A N 1
ATOM 1023 C CA . ARG A 1 140 ? 210.459 183.339 26.336 1.00 51.35 140 ARG A CA 1
ATOM 1024 C C . ARG A 1 140 ? 210.768 182.789 27.726 1.00 50.84 140 ARG A C 1
ATOM 1025 O O . ARG A 1 140 ? 210.878 181.572 27.918 1.00 49.07 140 ARG A O 1
ATOM 1033 N N . ALA A 1 141 ? 210.902 183.689 28.696 1.00 47.28 141 ALA A N 1
ATOM 1034 C CA . ALA A 1 141 ? 211.122 183.271 30.070 1.00 42.90 141 ALA A CA 1
ATOM 1035 C C . ALA A 1 141 ? 209.961 182.379 30.512 1.00 48.74 141 ALA A C 1
ATOM 1036 O O . ALA A 1 141 ? 210.159 181.340 31.143 1.00 46.55 141 ALA A O 1
ATOM 1038 N N . ARG A 1 142 ? 208.744 182.779 30.153 1.00 50.52 142 ARG A N 1
ATOM 1039 C CA . ARG A 1 142 ? 207.569 182.071 30.625 1.00 48.58 142 ARG A CA 1
ATOM 1040 C C . ARG A 1 142 ? 207.568 180.647 30.110 1.00 51.50 142 ARG A C 1
ATOM 1041 O O . ARG A 1 142 ? 207.358 179.705 30.880 1.00 52.09 142 ARG A O 1
ATOM 1049 N N . ALA A 1 143 ? 207.818 180.496 28.811 1.00 52.47 143 ALA A N 1
ATOM 1050 C CA . ALA A 1 143 ? 207.963 179.179 28.202 1.00 46.04 143 ALA A CA 1
ATOM 1051 C C . ALA A 1 143 ? 208.988 178.320 28.958 1.00 47.74 143 ALA A C 1
ATOM 1052 O O . ALA A 1 143 ? 208.729 177.152 29.279 1.00 39.73 143 ALA A O 1
ATOM 1054 N N . ARG A 1 144 ? 210.155 178.906 29.234 1.00 53.20 144 ARG A N 1
ATOM 1055 C CA . ARG A 1 144 ? 211.242 178.181 29.894 1.00 50.57 144 ARG A CA 1
ATOM 1056 C C . ARG A 1 144 ? 210.730 177.653 31.227 1.00 49.32 144 ARG A C 1
ATOM 1057 O O . ARG A 1 144 ? 210.702 176.436 31.446 1.00 45.41 144 ARG A O 1
ATOM 1065 N N . PHE A 1 145 ? 210.285 178.576 32.080 1.00 48.68 145 PHE A N 1
ATOM 1066 C CA . PHE A 1 145 ? 209.793 178.263 33.417 1.00 45.38 145 PHE A CA 1
ATOM 1067 C C . PHE A 1 145 ? 208.781 177.129 33.411 1.00 48.11 145 PHE A C 1
ATOM 1068 O O . PHE A 1 145 ? 208.859 176.177 34.191 1.00 49.99 145 PHE A O 1
ATOM 1076 N N . LEU A 1 146 ? 207.806 177.249 32.529 1.00 47.91 146 LEU A N 1
ATOM 1077 C CA . LEU A 1 146 ? 206.756 176.259 32.449 1.00 46.87 146 LEU A CA 1
ATOM 1078 C C . LEU A 1 146 ? 207.261 174.891 31.985 1.00 47.43 146 LEU A C 1
ATOM 1079 O O . LEU A 1 146 ? 206.706 173.861 32.372 1.00 51.38 146 LEU A O 1
ATOM 1084 N N . ALA A 1 147 ? 208.309 174.870 31.162 1.00 52.25 147 ALA A N 1
ATOM 1085 C CA . ALA A 1 147 ? 208.838 173.595 30.655 1.00 48.14 147 ALA A CA 1
ATOM 1086 C C . ALA A 1 147 ? 209.694 172.895 31.710 1.00 49.72 147 ALA A C 1
ATOM 1087 O O . ALA A 1 147 ? 209.587 171.682 31.899 1.00 47.50 147 ALA A O 1
ATOM 1089 N N . ILE A 1 148 ? 210.533 173.671 32.396 1.00 49.88 148 ILE A N 1
ATOM 1090 C CA . ILE A 1 148 ? 211.391 173.144 33.443 1.00 46.13 148 ILE A CA 1
ATOM 1091 C C . ILE A 1 148 ? 210.544 172.541 34.544 1.00 49.62 148 ILE A C 1
ATOM 1092 O O . ILE A 1 148 ? 210.771 171.406 34.960 1.00 53.76 148 ILE A O 1
ATOM 1097 N N . THR A 1 149 ? 209.555 173.301 35.006 1.00 50.86 149 THR A N 1
ATOM 1098 C CA . THR A 1 149 ? 208.718 172.873 36.123 1.00 50.39 149 THR A CA 1
ATOM 1099 C C . THR A 1 149 ? 207.748 171.777 35.681 1.00 51.38 149 THR A C 1
ATOM 1100 O O . THR A 1 149 ? 207.600 170.752 36.351 1.00 51.17 149 THR A O 1
ATOM 1104 N N . GLY A 1 150 ? 207.087 172.008 34.552 1.00 49.00 150 GLY A N 1
ATOM 1105 C CA . GLY A 1 150 ? 206.098 171.079 34.049 1.00 49.76 150 GLY A CA 1
ATOM 1106 C C . GLY A 1 150 ? 206.707 169.718 33.805 1.00 57.43 150 GLY A C 1
ATOM 1107 O O . GLY A 1 150 ? 206.153 168.687 34.235 1.00 64.16 150 GLY A O 1
ATOM 1108 N N . GLY A 1 151 ? 207.856 169.721 33.128 1.00 56.46 151 GLY A N 1
ATOM 1109 C CA . GLY A 1 151 ? 208.565 168.500 32.787 1.00 54.20 151 GLY A CA 1
ATOM 1110 C C . GLY A 1 151 ? 209.334 167.925 33.956 1.00 58.52 151 GLY A C 1
ATOM 1111 O O . GLY A 1 151 ? 209.172 166.745 34.285 1.00 64.89 151 GLY A O 1
ATOM 1112 N N . GLY A 1 152 ? 210.171 168.747 34.588 1.00 55.49 152 GLY A N 1
ATOM 1113 C CA . GLY A 1 152 ? 210.918 168.302 35.754 1.00 57.05 152 GLY A CA 1
ATOM 1114 C C . GLY A 1 152 ? 209.957 167.821 36.823 1.00 59.11 152 GLY A C 1
ATOM 1115 O O . GLY A 1 152 ? 210.311 166.994 37.666 1.00 59.73 152 GLY A O 1
ATOM 1116 N N . GLY A 1 153 ? 208.737 168.357 36.782 1.00 57.07 153 GLY A N 1
ATOM 1117 C CA . GLY A 1 153 ? 207.686 167.946 37.682 1.00 54.78 153 GLY A CA 1
ATOM 1118 C C . GLY A 1 153 ? 207.397 166.486 37.444 1.00 62.82 153 GLY A C 1
ATOM 1119 O O . GLY A 1 153 ? 207.654 165.658 38.313 1.00 68.63 153 GLY A O 1
ATOM 1120 N N . PHE A 1 154 ? 206.877 166.164 36.265 1.00 65.99 154 PHE A N 1
ATOM 1121 C CA . PHE A 1 154 ? 206.520 164.785 35.968 1.00 66.51 154 PHE A CA 1
ATOM 1122 C C . PHE A 1 154 ? 207.678 163.798 36.174 1.00 66.61 154 PHE A C 1
ATOM 1123 O O . PHE A 1 154 ? 207.482 162.685 36.662 1.00 69.55 154 PHE A O 1
ATOM 1131 N N . LEU A 1 155 ? 208.882 164.204 35.806 1.00 65.47 155 LEU A N 1
ATOM 1132 C CA . LEU A 1 155 ? 210.041 163.359 36.036 1.00 70.02 155 LEU A CA 1
ATOM 1133 C C . LEU A 1 155 ? 210.079 162.951 37.489 1.00 70.74 155 LEU A C 1
ATOM 1134 O O . LEU A 1 155 ? 210.077 161.763 37.804 1.00 77.09 155 LEU A O 1
ATOM 1139 N N . LEU A 1 156 ? 210.083 163.946 38.371 1.00 66.67 156 LEU A N 1
ATOM 1140 C CA . LEU A 1 156 ? 210.074 163.690 39.800 1.00 64.58 156 LEU A CA 1
ATOM 1141 C C . LEU A 1 156 ? 208.879 162.832 40.181 1.00 71.58 156 LEU A C 1
ATOM 1142 O O . LEU A 1 156 ? 208.956 162.057 41.134 1.00 76.46 156 LEU A O 1
ATOM 1147 N N . TYR A 1 157 ? 207.774 162.962 39.452 1.00 67.27 157 TYR A N 1
ATOM 1148 C CA . TYR A 1 157 ? 206.563 162.285 39.884 1.00 68.98 157 TYR A CA 1
ATOM 1149 C C . TYR A 1 157 ? 206.764 160.781 39.852 1.00 71.27 157 TYR A C 1
ATOM 1150 O O . TYR A 1 157 ? 206.399 160.078 40.807 1.00 71.05 157 TYR A O 1
ATOM 1159 N N . LEU A 1 158 ? 207.384 160.299 38.776 1.00 72.84 158 LEU A N 1
ATOM 1160 C CA . LEU A 1 158 ? 207.595 158.859 38.613 1.00 78.20 158 LEU A CA 1
ATOM 1161 C C . LEU A 1 158 ? 208.704 158.238 39.473 1.00 77.02 158 LEU A C 1
ATOM 1162 O O . LEU A 1 158 ? 208.596 157.070 39.863 1.00 80.18 158 LEU A O 1
ATOM 1167 N N . GLN A 1 159 ? 209.764 158.989 39.764 1.00 72.05 159 GLN A N 1
ATOM 1168 C CA . GLN A 1 159 ? 210.800 158.439 40.627 1.00 82.15 159 GLN A CA 1
ATOM 1169 C C . GLN A 1 159 ? 210.162 158.059 41.959 1.00 88.96 159 GLN A C 1
ATOM 1170 O O . GLN A 1 159 ? 210.492 157.017 42.543 1.00 96.23 159 GLN A O 1
ATOM 1176 N N . MET A 1 160 ? 209.218 158.897 42.397 1.00 84.64 160 MET A N 1
ATOM 1177 C CA . MET A 1 160 ? 208.524 158.740 43.677 1.00 84.53 160 MET A CA 1
ATOM 1178 C C . MET A 1 160 ? 207.245 157.917 43.572 1.00 85.08 160 MET A C 1
ATOM 1179 O O . MET A 1 160 ? 206.570 157.669 44.576 1.00 85.64 160 MET A O 1
ATOM 1184 N N . HIS A 1 161 ? 206.917 157.490 42.359 1.00 80.43 161 HIS A N 1
ATOM 1185 C CA . HIS A 1 161 ? 205.754 156.643 42.145 1.00 80.41 161 HIS A CA 1
ATOM 1186 C C . HIS A 1 161 ? 205.971 155.255 42.737 1.00 82.36 161 HIS A C 1
ATOM 1187 O O . HIS A 1 161 ? 207.115 154.851 43.003 1.00 83.67 161 HIS A O 1
ATOM 1194 N N . GLU A 1 162 ? 204.865 154.538 42.937 1.00 83.10 162 GLU A N 1
ATOM 1195 C CA . GLU A 1 162 ? 204.889 153.159 43.418 1.00 83.20 162 GLU A CA 1
ATOM 1196 C C . GLU A 1 162 ? 205.626 152.254 42.441 1.00 79.31 162 GLU A C 1
ATOM 1197 O O . GLU A 1 162 ? 206.593 151.597 42.810 1.00 81.42 162 GLU A O 1
ATOM 1203 N N . ASN A 1 163 ? 205.170 152.238 41.192 1.00 77.67 163 ASN A N 1
ATOM 1204 C CA . ASN A 1 163 ? 205.782 151.422 40.151 1.00 80.12 163 ASN A CA 1
ATOM 1205 C C . ASN A 1 163 ? 206.345 152.276 39.008 1.00 79.72 163 ASN A C 1
ATOM 1206 O O . ASN A 1 163 ? 205.693 152.433 37.977 1.00 79.04 163 ASN A O 1
ATOM 1211 N N . PRO A 1 164 ? 207.572 152.809 39.180 1.00 78.13 164 PRO A N 1
ATOM 1212 C CA . PRO A 1 164 ? 208.259 153.708 38.238 1.00 72.68 164 PRO A CA 1
ATOM 1213 C C . PRO A 1 164 ? 208.473 153.189 36.811 1.00 81.18 164 PRO A C 1
ATOM 1214 O O . PRO A 1 164 ? 209.207 153.834 36.061 1.00 82.69 164 PRO A O 1
ATOM 1218 N N . THR A 1 165 ? 207.852 152.074 36.434 1.00 84.56 165 THR A N 1
ATOM 1219 C CA . THR A 1 165 ? 208.056 151.509 35.099 1.00 78.34 165 THR A CA 1
ATOM 1220 C C . THR A 1 165 ? 206.762 151.207 34.372 1.00 81.07 165 THR A C 1
ATOM 1221 O O . THR A 1 165 ? 206.773 151.075 33.148 1.00 85.45 165 THR A O 1
ATOM 1225 N N . ASP A 1 166 ? 205.661 151.067 35.113 1.00 75.77 166 ASP A N 1
ATOM 1226 C CA . ASP A 1 166 ? 204.344 150.930 34.488 1.00 74.80 166 ASP A CA 1
ATOM 1227 C C . ASP A 1 166 ? 203.863 152.336 34.072 1.00 77.04 166 ASP A C 1
ATOM 1228 O O . ASP A 1 166 ? 202.868 152.865 34.608 1.00 75.20 166 ASP A O 1
ATOM 1233 N N . LEU A 1 167 ? 204.591 152.931 33.120 1.00 69.94 167 LEU A N 1
ATOM 1234 C CA . LEU A 1 167 ? 204.331 154.284 32.635 1.00 63.84 167 LEU A CA 1
ATOM 1235 C C . LEU A 1 167 ? 202.853 154.529 32.348 1.00 68.98 167 LEU A C 1
ATOM 1236 O O . LEU A 1 167 ? 202.360 155.615 32.607 1.00 77.71 167 LEU A O 1
ATOM 1241 N N . ARG A 1 168 ? 202.152 153.525 31.826 1.00 69.38 168 ARG A N 1
ATOM 1242 C CA . ARG A 1 168 ? 200.699 153.584 31.696 1.00 71.20 168 ARG A CA 1
ATOM 1243 C C . ARG A 1 168 ? 200.004 153.893 33.037 1.00 70.47 168 ARG A C 1
ATOM 1244 O O . ARG A 1 168 ? 199.056 154.680 33.094 1.00 66.88 168 ARG A O 1
ATOM 1252 N N . ALA A 1 169 ? 200.461 153.258 34.111 1.00 70.61 169 ALA A N 1
ATOM 1253 C CA . ALA A 1 169 ? 199.838 153.483 35.403 1.00 73.25 169 ALA A CA 1
ATOM 1254 C C . ALA A 1 169 ? 200.209 154.880 35.842 1.00 72.69 169 ALA A C 1
ATOM 1255 O O . ALA A 1 169 ? 199.336 155.680 36.183 1.00 73.05 169 ALA A O 1
ATOM 1257 N N . ALA A 1 170 ? 201.509 155.166 35.817 1.00 68.79 170 ALA A N 1
ATOM 1258 C CA . ALA A 1 170 ? 202.032 156.455 36.268 1.00 67.09 170 ALA A CA 1
ATOM 1259 C C . ALA A 1 170 ? 201.306 157.615 35.618 1.00 67.45 170 ALA A C 1
ATOM 1260 O O . ALA A 1 170 ? 200.967 158.593 36.284 1.00 72.47 170 ALA A O 1
ATOM 1262 N N . LEU A 1 171 ? 201.072 157.506 34.315 1.00 66.64 171 LEU A N 1
ATOM 1263 C CA . LEU A 1 171 ? 200.438 158.580 33.575 1.00 61.57 171 LEU A CA 1
ATOM 1264 C C . LEU A 1 171 ? 199.010 158.728 34.051 1.00 64.35 171 LEU A C 1
ATOM 1265 O O . LEU A 1 171 ? 198.505 159.840 34.183 1.00 64.76 171 LEU A O 1
ATOM 1270 N N . ARG A 1 172 ? 198.373 157.601 34.348 1.00 70.10 172 ARG A N 1
ATOM 1271 C CA . ARG A 1 172 ? 197.003 157.611 34.860 1.00 71.32 172 ARG A CA 1
ATOM 1272 C C . ARG A 1 172 ? 196.947 158.307 36.215 1.00 68.52 172 ARG A C 1
ATOM 1273 O O . ARG A 1 172 ? 196.028 159.084 36.495 1.00 70.15 172 ARG A O 1
ATOM 1281 N N . ASP A 1 173 ? 197.948 158.027 37.044 1.00 64.72 173 ASP A N 1
ATOM 1282 C CA . ASP A 1 173 ? 198.008 158.566 38.392 1.00 65.57 173 ASP A CA 1
ATOM 1283 C C . ASP A 1 173 ? 198.405 160.022 38.395 1.00 64.09 173 ASP A C 1
ATOM 1284 O O . ASP A 1 173 ? 198.090 160.736 39.337 1.00 66.66 173 ASP A O 1
ATOM 1289 N N . TYR A 1 174 ? 199.126 160.452 37.363 1.00 64.40 174 TYR A N 1
ATOM 1290 C CA . TYR A 1 174 ? 199.501 161.859 37.221 1.00 61.91 174 TYR A CA 1
ATOM 1291 C C . TYR A 1 174 ? 198.246 162.619 36.850 1.00 60.30 174 TYR A C 1
ATOM 1292 O O . TYR A 1 174 ? 197.955 163.672 37.419 1.00 57.61 174 TYR A O 1
ATOM 1301 N N . ALA A 1 175 ? 197.493 162.066 35.904 1.00 55.37 175 ALA A N 1
ATOM 1302 C CA . ALA A 1 175 ? 196.264 162.698 35.460 1.00 53.35 175 ALA A CA 1
ATOM 1303 C C . ALA A 1 175 ? 195.329 162.857 36.635 1.00 57.32 175 ALA A C 1
ATOM 1304 O O . ALA A 1 175 ? 194.645 163.873 36.762 1.00 56.40 175 ALA A O 1
ATOM 1306 N N . HIS A 1 176 ? 195.301 161.848 37.496 1.00 59.66 176 HIS A N 1
ATOM 1307 C CA . HIS A 1 176 ? 194.4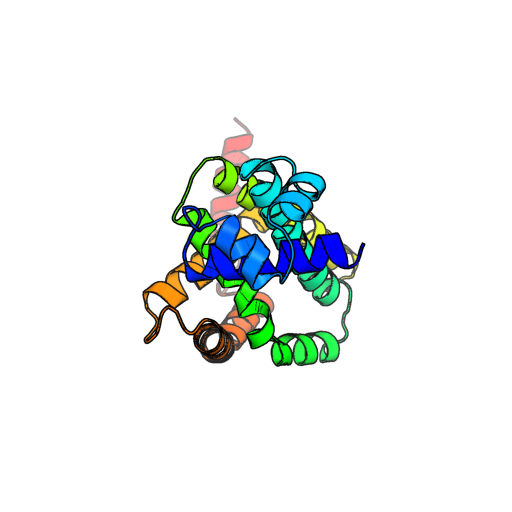16 161.880 38.646 1.00 60.91 176 HIS A CA 1
ATOM 1308 C C . HIS A 1 176 ? 194.955 162.903 39.628 1.00 60.42 176 HIS A C 1
ATOM 1309 O O . HIS A 1 176 ? 194.262 163.842 40.017 1.00 65.27 176 HIS A O 1
ATOM 1316 N N . ASP A 1 177 ? 196.212 162.733 40.006 1.00 59.56 177 ASP A N 1
ATOM 1317 C CA . ASP A 1 177 ? 196.812 163.561 41.036 1.00 57.80 177 ASP A CA 1
ATOM 1318 C C . ASP A 1 177 ? 196.988 165.022 40.654 1.00 56.82 177 ASP A C 1
ATOM 1319 O O . ASP A 1 177 ? 196.720 165.912 41.458 1.00 56.25 177 ASP A O 1
ATOM 1324 N N . MET A 1 178 ? 197.435 165.268 39.428 1.00 58.98 178 MET A N 1
ATOM 1325 C CA . MET A 1 178 ? 198.006 166.575 39.085 1.00 58.30 178 MET A CA 1
ATOM 1326 C C . MET A 1 178 ? 197.113 167.499 38.257 1.00 52.74 178 MET A C 1
ATOM 1327 O O . MET A 1 178 ? 197.095 168.707 38.478 1.00 53.12 178 MET A O 1
ATOM 1332 N N . VAL A 1 179 ? 196.390 166.935 37.305 1.00 50.20 179 VAL A N 1
ATOM 1333 C CA . VAL A 1 179 ? 195.575 167.724 36.396 1.00 49.17 179 VAL A CA 1
ATOM 1334 C C . VAL A 1 179 ? 194.775 168.844 37.066 1.00 52.68 179 VAL A C 1
ATOM 1335 O O . VAL A 1 179 ? 194.924 170.019 36.694 1.00 49.79 179 VAL A O 1
ATOM 1339 N N . LEU A 1 180 ? 193.955 168.495 38.060 1.00 52.29 180 LEU A N 1
ATOM 1340 C CA . LEU A 1 180 ? 193.038 169.474 38.656 1.00 46.08 180 LEU A CA 1
ATOM 1341 C C . LEU A 1 180 ? 193.75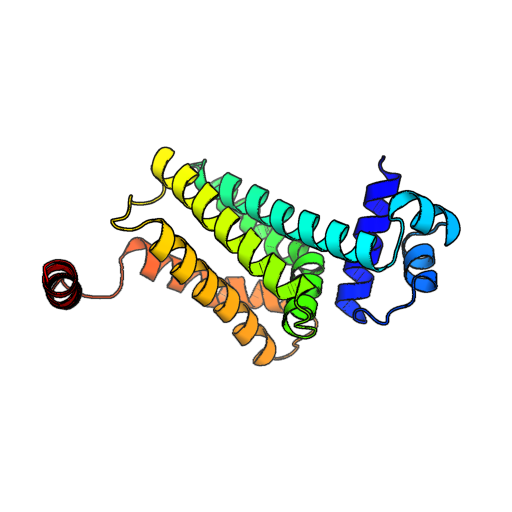6 170.616 39.371 1.00 47.79 180 LEU A C 1
ATOM 1342 O O . LEU A 1 180 ? 193.506 171.787 39.050 1.00 49.38 180 LEU A O 1
ATOM 1347 N N . PRO A 1 181 ? 194.677 170.302 40.309 1.00 47.39 181 PRO A N 1
ATOM 1348 C CA . PRO A 1 181 ? 195.342 171.444 40.952 1.00 48.86 181 PRO A CA 1
ATOM 1349 C C . PRO A 1 181 ? 196.164 172.291 39.983 1.00 48.07 181 PRO A C 1
ATOM 1350 O O . PRO A 1 181 ? 196.344 173.476 40.244 1.00 48.55 181 PRO A O 1
ATOM 1354 N N . SER A 1 182 ? 196.657 171.710 38.894 1.00 49.07 182 SER A N 1
ATOM 1355 C CA . SER A 1 182 ? 197.401 172.503 37.920 1.00 46.01 182 SER A CA 1
ATOM 1356 C C . SER A 1 182 ? 196.459 173.525 37.315 1.00 46.21 182 SER A C 1
ATOM 1357 O O . SER A 1 182 ? 196.702 174.729 37.407 1.00 48.02 182 SER A O 1
ATOM 1360 N N . LEU A 1 183 ? 195.374 173.037 36.716 1.00 48.49 183 LEU A N 1
ATOM 1361 C CA . LEU A 1 183 ? 194.350 173.903 36.121 1.00 43.42 183 LEU A CA 1
ATOM 1362 C C . LEU A 1 183 ? 193.929 175.004 37.062 1.00 43.57 183 LEU A C 1
ATOM 1363 O O . LEU A 1 183 ? 193.723 176.123 36.622 1.00 45.78 183 LEU A O 1
ATOM 1368 N N . GLU A 1 184 ? 193.818 174.697 38.356 1.00 45.31 184 GLU A N 1
ATOM 1369 C CA . GLU A 1 184 ? 193.457 175.717 39.343 1.00 44.46 184 GLU A CA 1
ATOM 1370 C C . GLU A 1 184 ? 194.502 176.837 39.382 1.00 43.52 184 GLU A C 1
ATOM 1371 O O . GLU A 1 184 ? 194.175 178.028 39.317 1.00 42.72 184 GLU A O 1
ATOM 1377 N N . VAL A 1 185 ? 195.767 176.440 39.476 1.00 46.42 185 VAL A N 1
ATOM 1378 C CA . VAL A 1 185 ? 196.856 177.388 39.627 1.00 41.54 185 VAL A CA 1
ATOM 1379 C C . VAL A 1 185 ? 197.030 178.168 38.330 1.00 45.94 185 VAL A C 1
ATOM 1380 O O . VAL A 1 185 ? 197.204 179.394 38.342 1.00 48.21 185 VAL A O 1
ATOM 1384 N N . TYR A 1 186 ? 196.932 177.463 37.207 1.00 42.07 186 TYR A N 1
ATOM 1385 C CA . TYR A 1 186 ? 197.014 178.106 35.895 1.00 44.52 186 TYR A CA 1
ATOM 1386 C C . TYR A 1 186 ? 195.760 178.933 35.478 1.00 44.87 186 TYR A C 1
ATOM 1387 O O . TYR A 1 186 ? 195.817 179.687 34.507 1.00 45.87 186 TYR A O 1
ATOM 1396 N N . THR A 1 187 ? 194.640 178.794 36.190 1.00 40.38 187 THR A N 1
ATOM 1397 C CA . THR A 1 187 ? 193.458 179.601 35.895 1.00 38.81 187 THR A CA 1
ATOM 1398 C C . THR A 1 187 ? 193.291 180.709 36.909 1.00 43.73 187 THR A C 1
ATOM 1399 O O . THR A 1 187 ? 192.930 181.824 36.562 1.00 48.81 187 THR A O 1
ATOM 1403 N N . GLU A 1 188 ? 193.543 180.411 38.173 1.00 44.80 188 GLU A N 1
ATOM 1404 C CA . GLU A 1 188 ? 193.287 181.404 39.193 1.00 50.14 188 GLU A CA 1
ATOM 1405 C C . GLU A 1 188 ? 194.569 182.083 39.649 1.00 55.46 188 GLU A C 1
ATOM 1406 O O . GLU A 1 188 ? 194.532 183.187 40.212 1.00 64.05 188 GLU A O 1
ATOM 1412 N N . GLY A 1 189 ? 195.711 181.457 39.388 1.00 52.44 189 GLY A N 1
ATOM 1413 C CA . GLY A 1 189 ? 196.955 181.966 39.947 1.00 50.04 189 GLY A CA 1
ATOM 1414 C C . GLY A 1 1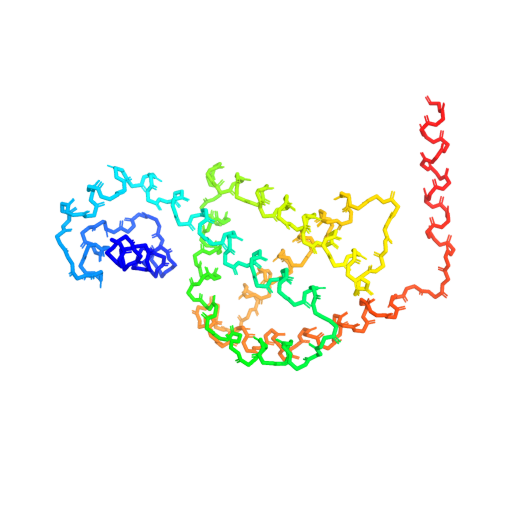89 ? 197.097 181.373 41.338 1.00 47.30 189 GLY A C 1
ATOM 1415 O O . GLY A 1 189 ? 196.437 180.370 41.662 1.00 52.68 189 GLY A O 1
ATOM 1416 N N . LEU A 1 190 ? 197.936 181.976 42.167 1.00 39.48 190 LEU A N 1
ATOM 1417 C CA . LEU A 1 190 ? 198.218 181.427 43.484 1.00 40.47 190 LEU A CA 1
ATOM 1418 C C . LEU A 1 190 ? 198.292 182.563 44.480 1.00 44.56 190 LEU A C 1
ATOM 1419 O O . LEU A 1 190 ? 197.693 182.508 45.539 1.00 46.20 190 LEU A O 1
ATOM 1424 N N . LEU A 1 191 ? 199.064 183.584 44.130 1.00 47.42 191 LEU A N 1
ATOM 1425 C CA . LEU A 1 191 ? 199.236 184.750 44.968 1.00 45.60 191 LEU A CA 1
ATOM 1426 C C . LEU A 1 191 ? 197.939 185.567 45.003 1.00 48.69 191 LEU A C 1
ATOM 1427 O O . LEU A 1 191 ? 197.085 185.451 44.118 1.00 46.27 191 LEU A O 1
ATOM 1432 N N . ALA A 1 192 ? 197.793 186.381 46.043 1.00 52.45 192 ALA A N 1
ATOM 1433 C CA . ALA A 1 192 ? 196.528 187.039 46.331 1.00 52.82 192 ALA A CA 1
ATOM 1434 C C . ALA A 1 192 ? 196.499 188.449 45.732 1.00 53.90 192 ALA A C 1
ATOM 1435 O O . ALA A 1 192 ? 195.426 188.993 45.448 1.00 51.25 192 ALA A O 1
ATOM 1437 N N . ASP A 1 193 ? 197.680 189.034 45.541 1.00 53.95 193 ASP A N 1
ATOM 1438 C CA . ASP A 1 193 ? 197.800 190.348 44.904 1.00 55.60 193 ASP A CA 1
ATOM 1439 C C . ASP A 1 193 ? 199.134 190.478 44.188 1.00 55.71 193 ASP A C 1
ATOM 1440 O O . ASP A 1 193 ? 200.023 189.639 44.387 1.00 64.55 193 ASP A O 1
ATOM 1445 N N . ARG A 1 194 ? 199.275 191.505 43.350 1.00 49.52 194 ARG A N 1
ATOM 1446 C CA . ARG A 1 194 ? 200.500 191.692 42.566 1.00 51.84 194 ARG A CA 1
ATOM 1447 C C . ARG A 1 194 ? 201.652 192.221 43.410 1.00 54.91 194 ARG A C 1
ATOM 1448 O O . ARG A 1 194 ? 202.675 192.631 42.867 1.00 52.61 194 ARG A O 1
ATOM 1456 N N . ALA A 1 195 ? 201.465 192.224 44.728 1.00 57.80 195 ALA A N 1
ATOM 1457 C CA . ALA A 1 195 ? 202.445 192.738 45.681 1.00 52.38 195 ALA A CA 1
ATOM 1458 C C . ALA A 1 195 ? 203.861 192.315 45.348 1.00 57.14 195 ALA A C 1
ATOM 1459 O O . ALA A 1 195 ? 204.738 193.155 45.116 1.00 62.01 195 ALA A O 1
ATOM 1461 N N . MET A 1 196 ? 204.077 191.004 45.307 1.00 59.64 196 MET A N 1
ATOM 1462 C CA . MET A 1 196 ? 205.424 190.481 45.171 1.00 54.73 196 MET A CA 1
ATOM 1463 C C . MET A 1 196 ? 205.892 190.572 43.738 1.00 50.70 196 MET A C 1
ATOM 1464 O O . MET A 1 196 ? 207.044 190.907 43.493 1.00 52.57 196 MET A O 1
ATOM 1469 N N . TYR A 1 197 ? 204.991 190.328 42.791 1.00 53.91 197 TYR A N 1
ATOM 1470 C CA . TYR A 1 197 ? 205.304 190.582 41.387 1.00 49.46 197 TYR A CA 1
ATOM 1471 C C . TYR A 1 197 ? 205.836 192.010 41.214 1.00 55.53 197 TYR A C 1
ATOM 1472 O O . TYR A 1 197 ? 206.943 192.184 40.694 1.00 58.35 197 TYR A O 1
ATOM 1481 N N . GLU A 1 198 ? 205.079 193.020 41.667 1.00 57.07 198 GLU A N 1
ATOM 1482 C CA . GLU A 1 198 ? 205.490 194.435 41.527 1.00 55.22 198 GLU A CA 1
ATOM 1483 C C . GLU A 1 198 ? 206.902 194.676 42.042 1.00 59.56 198 GLU A C 1
ATOM 1484 O O . GLU A 1 198 ? 207.747 195.267 41.342 1.00 56.85 198 GLU A O 1
ATOM 1490 N N . ALA A 1 199 ? 207.136 194.188 43.264 1.00 57.74 199 ALA A N 1
ATOM 1491 C CA . ALA A 1 199 ? 208.395 194.349 43.990 1.00 50.68 199 ALA A CA 1
ATOM 1492 C C . ALA A 1 199 ? 209.604 193.890 43.196 1.00 57.87 199 ALA A C 1
ATOM 1493 O O . ALA A 1 199 ? 210.569 194.645 43.007 1.00 61.77 199 ALA A O 1
ATOM 1495 N N . PHE A 1 200 ? 209.555 192.639 42.751 1.00 57.53 200 PHE A N 1
ATOM 1496 C CA . PHE A 1 200 ? 210.648 192.061 41.982 1.00 56.53 200 PHE A CA 1
ATOM 1497 C C . PHE A 1 200 ? 210.828 192.721 40.629 1.00 61.27 200 PHE A C 1
ATOM 1498 O O . PHE A 1 200 ? 211.959 192.914 40.192 1.00 63.78 200 PHE A O 1
ATOM 1506 N N . LEU A 1 201 ? 209.726 193.070 39.968 1.00 58.28 201 LEU A N 1
ATOM 1507 C CA . LEU A 1 201 ? 209.822 193.757 38.690 1.00 57.52 201 LEU A CA 1
ATOM 1508 C C . LEU A 1 201 ? 210.619 195.037 38.875 1.00 62.46 201 LEU A C 1
ATOM 1509 O O . LEU A 1 201 ? 211.571 195.301 38.146 1.00 64.26 201 LEU A O 1
ATOM 1514 N N . ALA A 1 202 ? 210.240 195.804 39.890 1.00 62.46 202 ALA A N 1
ATOM 1515 C CA . ALA A 1 202 ? 210.909 197.057 40.202 1.00 65.82 202 ALA A CA 1
ATOM 1516 C C . ALA A 1 202 ? 212.391 196.851 40.449 1.00 65.91 202 ALA A C 1
ATOM 1517 O O . ALA A 1 202 ? 213.212 197.649 40.016 1.00 73.33 202 ALA A O 1
ATOM 1519 N N . GLU A 1 203 ? 212.726 195.777 41.150 1.00 64.96 203 GLU A N 1
ATOM 1520 C CA . GLU A 1 203 ? 214.115 195.484 41.476 1.00 70.88 203 GLU A CA 1
ATOM 1521 C C . GLU A 1 203 ? 214.926 195.173 40.211 1.00 77.43 203 GLU A C 1
ATOM 1522 O O . GLU A 1 203 ? 216.154 195.278 40.199 1.00 82.09 203 GLU A O 1
ATOM 1528 N N . ALA A 1 204 ? 214.230 194.811 39.139 1.00 73.38 204 ALA A N 1
ATOM 1529 C CA . ALA A 1 204 ? 214.890 194.391 37.913 1.00 74.50 204 ALA A CA 1
ATOM 1530 C C . ALA A 1 204 ? 214.857 195.448 36.811 1.00 86.80 204 ALA A C 1
ATOM 1531 O O . ALA A 1 204 ? 215.709 195.448 35.921 1.00 88.08 204 ALA A O 1
ATOM 1533 N N . GLN A 1 205 ? 213.861 196.330 36.852 1.00 88.15 205 GLN A N 1
ATOM 1534 C CA . GLN A 1 205 ? 213.766 197.403 35.868 1.00 89.71 205 GLN A CA 1
ATOM 1535 C C . GLN A 1 205 ? 214.749 198.511 36.256 1.00 96.77 205 GLN A C 1
ATOM 1536 O O . GLN A 1 205 ? 215.259 199.251 35.403 1.00 104.53 205 GLN A O 1
ATOM 1542 N N . GLN A 1 206 ? 215.025 198.610 37.553 1.00 96.80 206 GLN A N 1
ATOM 1543 C CA . GLN A 1 206 ? 216.084 199.488 38.028 1.00 98.98 206 GLN A CA 1
ATOM 1544 C C . GLN A 1 206 ? 217.433 198.853 37.695 1.00 104.54 206 GLN A C 1
ATOM 1545 O O . GLN A 1 206 ? 218.378 199.564 37.339 1.00 113.38 206 GLN A O 1
ATOM 1551 N N . GLY A 1 207 ? 217.512 197.520 37.791 1.00 98.49 207 GLY A N 1
ATOM 1552 C CA . GLY A 1 207 ? 218.734 196.785 37.491 1.00 97.24 207 GLY A CA 1
ATOM 1553 C C . GLY A 1 207 ? 219.111 196.899 36.021 1.00 106.09 207 GLY A C 1
ATOM 1554 O O . GLY A 1 207 ? 220.296 196.947 35.676 1.00 105.87 207 GLY A O 1
ATOM 1555 N N . GLU A 1 208 ? 218.092 196.935 35.161 1.00 108.93 208 GLU A N 1
ATOM 1556 C CA . GLU A 1 208 ? 218.264 197.164 33.728 1.00 105.41 208 GLU A CA 1
ATOM 1557 C C . GLU A 1 208 ? 218.679 198.611 33.450 1.00 110.28 208 GLU A C 1
ATOM 1558 O O . GLU A 1 208 ? 219.458 198.871 32.530 1.00 111.74 208 GLU A O 1
ATOM 1564 N N . ALA A 1 209 ? 218.147 199.545 34.239 1.00 111.04 209 ALA A N 1
ATOM 1565 C CA . ALA A 1 209 ? 218.425 200.973 34.055 1.00 112.43 209 ALA A CA 1
ATOM 1566 C C . ALA A 1 209 ? 219.918 201.332 34.173 1.00 115.81 209 ALA A C 1
ATOM 1567 O O . ALA A 1 209 ? 220.436 202.103 33.362 1.00 116.97 209 ALA A O 1
ATOM 1569 N N . HIS A 1 210 ? 220.606 200.779 35.172 1.00 114.86 210 HIS A N 1
ATOM 1570 C CA . HIS A 1 210 ? 222.037 201.054 35.360 1.00 117.44 210 HIS A CA 1
ATOM 1571 C C . HIS A 1 210 ? 222.865 199.775 35.526 1.00 116.22 210 HIS A C 1
ATOM 1572 O O . HIS A 1 210 ? 223.992 199.678 35.028 1.00 109.00 210 HIS A O 1
#

CATH classification: 1.10.357.10

Secondary structure (DSSP, 8-state):
-HHHHHHHHHHHHHHHHH-SS--HHHHHHHHTS-HHHHHHHHSSHHHHHHHHHHHHHHHHHHHHHHHHH---THHHHHHHHGGGGGHHHHHHHHHHHHT--HHHHHHHHHHHHHHHHHHHHHHHHTSS---SSHHHHHHHHHHHHHHHHHHHHHTSSSTT-HHHHHHHHHHHTHHHHHHHHHH-SSSSTHHHHHHHHHHHHHHH-

Radius of gyration: 19.73 Å; Cα contacts (8 Å, |Δi|>4): 161; chains: 1; bounding box: 38×59×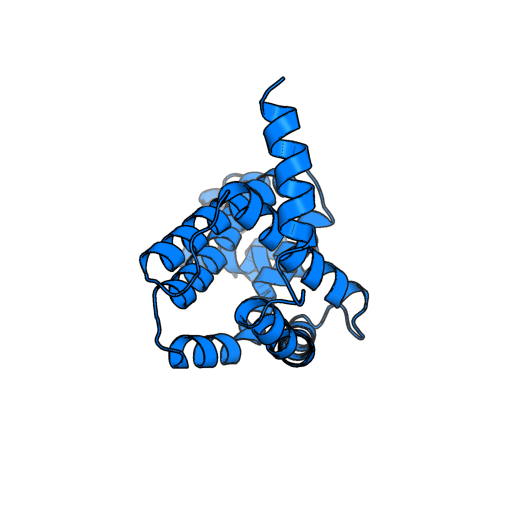42 Å

InterPro domains:
  IPR001647 DNA-binding HTH domain, TetR-type [PF00440] (12-57)
  IPR001647 DNA-binding HTH domain, TetR-type [PR00455] (12-25)
  IPR001647 DNA-binding HTH domain, TetR-type [PR00455] (32-55)
  IPR001647 DNA-binding HTH domain, TetR-type [PS50977] (6-65)
  IPR009057 Homedomain-like superfamily [SSF46689] (8-78)
  IPR036271 Tetracyclin repressor-like, C-terminal domain superfamily [SSF48498] (112-174)
  IPR041484 TetR transcriptional regulator Rv1219c-like, C-terminal domain [PF17933] (89-192)
  IPR050109 HTH-type, TetR-like transcriptional regulator [PTHR30055] (7-175)

B-factor: mean 66.86, std 15.44, range [36.32, 120.94]

Sequence (205 aa):
LTAHARIREAAIEQFGRHGFGVGLRAIAEAAGVSAALVIHHFGSKEGLRKACDDFVAEEIRSSKAAALKSNDPTTWLAQMAEIESYAPLMAYLVRSMQSGGELAKMLWQKMIDNAEEYLDEGVRAGTVKPSRDPRARARFLAITGGGGFLLYLQMHENPTDLRAALRDYAHDMVLPSLEVYTEGLLADRAMYEAFLAEAQQGEAH

Nearest PDB structures (foldseek):
  4nn1-assembly1_A-2  TM=1.005E+00  e=1.138E-26  Mycobacterium tuberculosis H37Rv
  2eh3-assembly1_A-2  TM=6.182E-01  e=1.366E-03  Aquifex aeolicus VF5
  1t33-assembly1_B  TM=5.453E-01  e=5.091E-04  Salmonella enterica subsp. enterica serovar Typhimurium str. LT2
  3lsj-assembly1_B  TM=6.300E-01  e=1.030E-02  Pseudomonas aeruginosa
  3vvx-assembly1_A  TM=5.544E-01  e=1.475E-02  Salmonella enterica subsp. enterica serovar Typhimurium str. 14028S

Solvent-accessible surface area: 13090 Å² total; per-residue (Å²): 192,87,34,69,34,157,2,44,131,8,0,8,76,11,1,7,134,106,6,29,77,20,31,66,195,38,0,4,141,55,19,59,59,66,32,58,66,4,100,159,59,16,54,62,83,125,32,1,30,104,23,0,6,46,53,0,0,77,63,32,44,49,20,106,8,55,15,26,129,30,137,68,92,89,52,93,127,58,43,79,60,107,27,43,61,52,8,62,20,26,17,0,14,16,68,0,59,108,47,36,39,110,48,0,123,120,4,64,83,73,42,7,71,20,8,54,91,32,26,63,25,0,40,170,49,64,47,26,169,107,41,155,56,67,92,49,56,0,121,123,49,34,93,60,37,37,38,26,23,45,101,42,16,122,128,28,169,69,60,111,63,19,132,32,0,9,93,50,49,13,159,76,73,42,132,65,40,78,113,61,140,96,138,40,148,121,111,93,138,38,116,102,98,54,152,48,62,116,55,111,113,50,138,71,215

=== Feature glossary ===
Each block in this record encodes a different view of the same protein. In brief:

Predicted aligned error. PAE(i, j) answers: if I align the predicted and true structures on residue i, how far off (in Å) do I expect residue j to be? A block-diagonal PAE matrix with low values on the blocks and high values off-diagonal is the signature of a multi-domain protein with confidently predicted domains but uncertain inter-domain orientation.

Contact-map, Ramachandran, and PAE plots. Plot images: a contact map (which residues are close in 3D, as an N×N binary image), a Ramachandran scatter (backbone torsion angles, revealing secondary-structure composition at a glance), and — for AlphaFold structures — a PAE heatmap (pairwise prediction confidence).

Backbone torsions (φ/ψ). φ (phi) and ψ (psi) are the two rotatable backbone dihedrals per residue: φ is the C(i-1)–N–Cα–C torsion, ψ is the N–Cα–C–N(i+1) torsion, both in degrees on (−180°, 180°]. α-helical residues cluster near (−60°, −45°); β-strand residues near (−120°, +130°). A Ramachandran plot is simply a scatter of (φ, ψ) for every residue.

Foldseek 3Di. A 3Di character summarizes, for each residue, the relative orientation of the Cα frame of its nearest spatial neighbor. Because it encodes fold topology rather than chemistry, 3Di alignments detect remote structural similarity that sequence alignment misses.

Radius of gyration, Cα contacts, bounding box. Three whole-structure scalars: the radius of gyration (RMS distance of Cα from centroid, in Å), the count of Cα–Cα contacts (pairs closer than 8 Å and separated by more than four residues in sequence — i.e. tertiary, not local, contacts), and the bounding-box dimensions. Together they distinguish compact globular folds from extended fibres or disordered chains.

Sequence. Sequence gives the chain of amino acids in standard one-letter code (A=alanine, C=cysteine, …, Y=tyrosine), read N→C. It is the only feature that is directly encoded by the gene; all structural features are derived from the folded form of this sequence.

mmCIF coordinates. Atomic coordinates in PDBx/mmCIF format — the same representation the Protein Data Bank distributes. Each line of the _atom_site loop places one backbone atom in Cartesian space (units: ångströms, origin: arbitrary).

Secondary structure (3-state, P-SEA). Three-state secondary structure (P-SEA) collapses the eight DSSP classes into helix (a), strand (b), and coil (c). P-SEA assigns these from Cα geometry alone — distances and angles — without requiring backbone oxygens, so it works on any Cα trace.

InterPro / GO / CATH / organism. Functional annotations link the protein to curated databases. InterPro entries identify conserved domains and families by matching the sequence against member-database signatures (Pfam, PROSITE, CDD, …). Gene Ontology (GO) terms describe molecular function, biological process, and cellular component in a controlled vocabulary. CATH places the structure in a hierarchical fold classification (Class/Architecture/Topology/Homologous-superfamily). The organism is the source species.

B-factor. B-factor (Debye–Waller factor) reflects atomic displacement in the crystal lattice. It is an experimental observable (units Å²), not a prediction; low values mean the atom is pinned down, high values mean it moves or is heterogeneous across the crystal.

Rendered structure images. Structure images are PyMOL renders from six orthogonal camera directions. Cartoon representation draws helices as coils and strands as arrows; sticks shows the backbone as bonds; surface shows the solvent-excluded envelope. Rainbow coloring maps sequence position to hue (blue→red, N→C); chain coloring assigns a distinct color per polypeptide.

Solvent-accessible surface area. Solvent-accessible surface area (SASA) is the area in Å² traced out by the centre of a 1.4 Å probe sphere (a water molecule) rolled over the protein's van der Waals surface (Shrake–Rupley / Lee–Richards construction). Buried residues have near-zero SASA; fully exposed residues can exceed 200 Å². The total SASA scales roughly with the number of surface residues.

Secondary structure (8-state, DSSP). The SS8 string is DSSP's per-residue secondary-structure call. α-helix (H) means an i→i+4 H-bond ladder; β-strand (E) means the residue participates in a β-sheet; 3₁₀ (G) and π (I) are tighter and wider helices; T/S are turns/bends; '-' is loop.

pLDDT. For AlphaFold models, the B-factor field carries pLDDT — the model's own estimate of local accuracy on a 0–100 scale. Regions with pLDDT<50 should be treated as essentially unmodeled; they often correspond to intrinsically disordered segments.

Nearest PDB structures. Nearest PDB neighbors are the top structural matches found by Foldseek when searching this structure against the entire Protein Data Bank. Each hit reports a TM-score (0 to 1; >0.5 almost always implies the same fold) and an E-value. These are *structural* homologs — they may share no detectable sequence similarity.